Protein AF-0000000084918906 (afdb_homodimer)

Solvent-accessible surface area (backbone atoms only — not comparable to full-atom values): 15905 Å² total; per-residue (Å²): 132,55,73,64,53,45,51,52,51,48,47,26,31,70,38,47,75,62,48,54,58,60,52,10,65,73,72,72,50,53,46,66,66,41,44,51,50,53,52,48,39,45,75,69,46,42,42,71,43,36,23,36,37,62,26,41,64,76,70,52,35,59,38,43,34,40,32,39,29,30,56,66,56,95,42,70,66,43,50,51,52,44,52,59,54,55,68,70,39,70,47,47,35,26,31,32,33,38,74,45,98,33,45,31,43,34,36,33,44,27,60,42,68,67,55,43,52,46,43,43,64,69,51,56,65,65,47,69,51,64,61,44,77,48,74,26,43,56,75,42,78,75,38,78,52,80,57,69,77,119,132,54,73,66,52,44,52,51,50,46,47,27,31,70,38,47,76,62,48,54,57,61,51,10,64,73,72,72,50,53,46,67,65,42,46,53,49,52,51,48,39,44,75,69,45,42,42,71,45,36,23,36,39,62,28,41,66,75,70,49,34,61,40,42,35,40,34,38,29,30,55,66,57,94,44,70,66,42,49,52,51,44,53,59,52,54,67,70,39,69,48,46,33,26,31,32,33,37,75,45,100,33,45,31,42,34,35,33,46,26,60,42,68,67,54,44,52,48,43,44,63,69,50,57,66,64,45,69,52,63,61,44,76,48,72,26,44,55,75,40,79,74,38,79,52,80,57,69,77,121

InterPro domains:
  IPR000485 AsnC-type HTH domain [PR00033] (1-17)
  IPR000485 AsnC-type HTH domain [PR00033] (17-28)
  IPR000485 AsnC-type HTH domain [PR00033] (28-47)
  IPR000485 AsnC-type HTH domain [PS50956] (1-62)
  IPR011008 Dimeric alpha-beta barrel [SSF54909] (65-147)
  IPR019887 Transcription regulator AsnC/Lrp, ligand binding domain [PF01037] (65-147)
  IPR019888 Transcription regulator AsnC-like [SM00344] (1-110)
  IPR036388 Winged helix-like DNA-binding domain superfamily [G3DSA:1.10.10.10] (2-53)
  IPR036390 Winged helix DNA-binding domain superfamily [SSF46785] (1-59)

Radius of gyration: 20.53 Å; Cα contacts (8 Å, |Δi|>4): 547; chains: 2; bounding box: 45×55×46 Å

Nearest PDB structures (foldseek):
  2p6s-assembly1_H  TM=9.736E-01  e=8.379E-17  Neisseria meningitidis MC58
  3i4p-assembly1_A  TM=9.630E-01  e=2.387E-15  Agrobacterium fabrum str. C58
  2gqq-assembly1_A-2  TM=9.516E-01  e=3.229E-14  Escherichia coli
  2cg4-assembly1_A  TM=9.233E-01  e=6.745E-13  Escherichia coli
  4pcq-assembly2_C  TM=7.126E-01  e=1.179E-12  Mycobacterium tuberculosis H37Rv

Secondary structure (DSSP, 8-state):
--HHHHHHHHHHHH-TT--HHHHHHHHT--HHHHHHHHHHHHHTTSEEEEEEEE-TTTTT--EEEEEEEEES---HHHHHHHHHHHTT-TTEEEEEEESSSSSEEEEEEESSHHHHHHHHHHTGGGSTTEEEEEEEEEEEEEEE--PPP-/--HHHHHHHHHHHH-TT--HHHHHHHHT--HHHHHHHHHHHHHTTSEEEEEEEE-TTTTT--EEEEEEEEES---HHHHHHHHHHHHT-TTEEEEEEESSSSSEEEEEEESSHHHHHHHIIIIITTSTTEEEEEEEEEEEEEEE--PPP-

Foldseek 3Di:
DDPLLLQLQQVCQVPVPDALCVSCVVSVHHSVVSVVSVVVCVVVCVDVDDDDDDDCLVVLQPKKKKKFWAFQDPDPVLVVQLVVQLVPDPQWPDWDQDPDPGGIITIGTGNDPVRVVCCCVPRVVPRPGTDDIDMDIDPDDPDDGPDDND/DDPLLLQLQQVCQVPVPDAQCVSCVVSVHHSVVSVVSVVVCVVVCVDVDDDDDDDCLVVLQPKKKKKFWAFQDDDPVLVVQLVVQLVPDPQWPDWDQDPDPGGIITIGTGNDDVRVVCCCVPRVVPRPGTDDIDMDIDPDDPDDGPDDND

Sequence (300 aa):
MDAVDKKILMLLQQNAKQNTKEIADKIGLTVSPTFERIKKLEQQNYIKGYVALLNEEKINKAIKVYCHITLATHSRELIDNFKNNVAHLPEIMSCQHLSGNYDFLLKVAVSDMTQYQQFVLDKLSVIKGISNVQSSFVLEEIKNDTAYVLMDAVDKKILMLLQQNAKQNTKEIADKIGLTVSPTFERIKKLEQQNYIKGYVALLNEEKINKAIKVYCHITLATHSRELIDNFKNNVAHLPEIMSCQHLSGNYDFLLKVAVSDMTQYQQFVLDKLSVIKGISNVQSSFVLEEIKNDTAYVL

Organism: Cellulophaga lytica (strain ATCC 23178 / DSM 7489 / JCM 8516 / NBRC 14961 / NCIMB 1423 / VKM B-1433 / Cy l20) (NCBI:txid867900)

Structure (mmCIF, N/CA/C/O backbone):
data_AF-0000000084918906-model_v1
#
loop_
_entity.id
_entity.type
_entity.pdbx_description
1 polymer 'Transcriptional regulator, AsnC family'
#
loop_
_atom_site.group_PDB
_atom_site.id
_atom_site.type_symbol
_atom_site.label_atom_id
_atom_site.label_alt_id
_atom_site.label_comp_id
_atom_site.label_asym_id
_atom_site.label_entity_id
_atom_site.label_seq_id
_atom_site.pdbx_PDB_ins_code
_atom_site.Cartn_x
_atom_site.Cartn_y
_atom_site.Cartn_z
_atom_site.occupancy
_atom_site.B_iso_or_equiv
_atom_site.auth_seq_id
_atom_site.auth_comp_id
_atom_site.auth_asym_id
_atom_site.auth_atom_id
_atom_site.pdbx_PDB_model_num
ATOM 1 N N . MET A 1 1 ? -17.812 6.559 14.883 1 91.81 1 MET A N 1
ATOM 2 C CA . MET A 1 1 ? -17.438 7.5 13.828 1 91.81 1 MET A CA 1
ATOM 3 C C . MET A 1 1 ? -18.672 7.965 13.055 1 91.81 1 MET A C 1
ATOM 5 O O . MET A 1 1 ? -19.469 7.148 12.602 1 91.81 1 MET A O 1
ATOM 9 N N . ASP A 1 2 ? -18.906 9.164 13.023 1 96.06 2 ASP A N 1
ATOM 10 C CA . ASP A 1 2 ? -20.047 9.68 12.281 1 96.06 2 ASP A CA 1
ATOM 11 C C . ASP A 1 2 ? -19.625 10.188 10.906 1 96.06 2 ASP A C 1
ATOM 13 O O . ASP A 1 2 ? -18.484 9.961 10.477 1 96.06 2 ASP A O 1
ATOM 17 N N . ALA A 1 3 ? -20.531 10.781 10.172 1 97.31 3 ALA A N 1
ATOM 18 C CA . ALA A 1 3 ? -20.312 11.203 8.789 1 97.31 3 ALA A CA 1
ATOM 19 C C . ALA A 1 3 ? -19.188 12.242 8.703 1 97.31 3 ALA A C 1
ATOM 21 O O . ALA A 1 3 ? -18.406 12.25 7.75 1 97.31 3 ALA A O 1
ATOM 22 N N . VAL A 1 4 ? -19.172 13.086 9.695 1 97.88 4 VAL A N 1
ATOM 23 C CA . VAL A 1 4 ? -18.156 14.133 9.711 1 97.88 4 VAL A CA 1
ATOM 24 C C . VAL A 1 4 ? -16.781 13.508 9.883 1 97.88 4 VAL A C 1
ATOM 26 O O . VAL A 1 4 ? -15.828 13.883 9.188 1 97.88 4 VAL A O 1
ATOM 29 N N . ASP A 1 5 ? -16.688 12.57 10.812 1 98.31 5 ASP A N 1
ATOM 30 C CA . ASP A 1 5 ? -15.422 11.852 11.016 1 98.31 5 ASP A CA 1
ATOM 31 C C . ASP A 1 5 ? -14.945 11.211 9.719 1 98.31 5 ASP A C 1
ATOM 33 O O . ASP A 1 5 ? -13.758 11.297 9.375 1 98.31 5 ASP A O 1
ATOM 37 N N . LYS A 1 6 ? -15.859 10.578 9.031 1 98.44 6 LYS A N 1
ATOM 38 C CA . LYS A 1 6 ? -15.523 9.914 7.777 1 98.44 6 LYS A CA 1
ATOM 39 C C . LYS A 1 6 ? -15 10.914 6.75 1 98.44 6 LYS A C 1
ATOM 41 O O . LYS A 1 6 ? -14.031 10.641 6.047 1 98.44 6 LYS A O 1
ATOM 46 N N . LYS A 1 7 ? -15.625 11.992 6.656 1 98.38 7 LYS A N 1
ATOM 47 C CA . LYS A 1 7 ? -15.18 13.031 5.727 1 98.38 7 LYS A CA 1
ATOM 48 C C . LYS A 1 7 ? -13.773 13.508 6.066 1 98.38 7 LYS A C 1
ATOM 50 O O . LYS A 1 7 ? -12.945 13.695 5.172 1 98.38 7 LYS A O 1
ATOM 55 N N . ILE A 1 8 ? -13.562 13.703 7.336 1 98.75 8 ILE A N 1
ATOM 56 C CA . ILE A 1 8 ? -12.25 14.141 7.797 1 98.75 8 ILE A CA 1
ATOM 57 C C . ILE A 1 8 ? -11.195 13.117 7.375 1 98.75 8 ILE A C 1
ATOM 59 O O . ILE A 1 8 ? -10.164 13.484 6.801 1 98.75 8 ILE A O 1
ATOM 63 N N . LEU A 1 9 ? -11.484 11.891 7.629 1 98.81 9 LEU A N 1
ATOM 64 C CA . LEU A 1 9 ? -10.539 10.82 7.309 1 98.81 9 LEU A CA 1
ATOM 65 C C . LEU A 1 9 ? -10.289 10.75 5.809 1 98.81 9 LEU A C 1
ATOM 67 O O . LEU A 1 9 ? -9.156 10.539 5.371 1 98.81 9 LEU A O 1
ATOM 71 N N . MET A 1 10 ? -11.32 10.906 5.027 1 98.62 10 MET A N 1
ATOM 72 C CA . MET A 1 10 ? -11.18 10.883 3.572 1 98.62 10 MET A CA 1
ATOM 73 C C . MET A 1 10 ? -10.281 12.016 3.092 1 98.62 10 MET A C 1
ATOM 75 O O . MET A 1 10 ? -9.43 11.812 2.225 1 98.62 10 MET A O 1
ATOM 79 N N . LEU A 1 11 ? -10.43 13.141 3.643 1 98.75 11 LEU A N 1
ATOM 80 C CA . LEU A 1 11 ? -9.625 14.297 3.273 1 98.75 11 LEU A CA 1
ATOM 81 C C . LEU A 1 11 ? -8.164 14.086 3.668 1 98.75 11 LEU A C 1
ATOM 83 O O . LEU A 1 11 ? -7.258 14.391 2.889 1 98.75 11 LEU A O 1
ATOM 87 N N . LEU A 1 12 ? -7.973 13.531 4.852 1 98.75 12 LEU A N 1
ATOM 88 C CA . LEU A 1 12 ? -6.617 13.305 5.344 1 98.75 12 LEU A CA 1
ATOM 89 C C . LEU A 1 12 ? -5.91 12.234 4.523 1 98.75 12 LEU A C 1
ATOM 91 O O . LEU A 1 12 ? -4.699 12.297 4.316 1 98.75 12 LEU A O 1
ATOM 95 N N . GLN A 1 13 ? -6.652 11.234 4.074 1 98.75 13 GLN A N 1
ATOM 96 C CA . GLN A 1 13 ? -6.074 10.195 3.23 1 98.75 13 GLN A CA 1
ATOM 97 C C . GLN A 1 13 ? -5.594 10.773 1.901 1 98.75 13 GLN A C 1
ATOM 99 O O . GLN A 1 13 ? -4.629 10.281 1.317 1 98.75 13 GLN A O 1
ATOM 104 N N . GLN A 1 14 ? -6.262 11.789 1.485 1 97.88 14 GLN A N 1
ATOM 105 C CA . GLN A 1 14 ? -5.945 12.391 0.195 1 97.88 14 GLN A CA 1
ATOM 106 C C . GLN A 1 14 ? -4.777 13.367 0.315 1 97.88 14 GLN A C 1
ATOM 108 O O . GLN A 1 14 ? -3.926 13.438 -0.572 1 97.88 14 GLN A O 1
ATOM 113 N N . ASN A 1 15 ? -4.848 14.086 1.39 1 98.06 15 ASN A N 1
ATOM 114 C CA . ASN A 1 15 ? -3.816 15.078 1.676 1 98.06 15 ASN A CA 1
ATOM 115 C C . ASN A 1 15 ? -3.668 15.32 3.176 1 98.06 15 ASN A C 1
ATOM 117 O O . ASN A 1 15 ? -4.48 16.016 3.783 1 98.06 15 ASN A O 1
ATOM 121 N N . ALA A 1 16 ? -2.604 14.859 3.635 1 97.69 16 ALA A N 1
ATOM 122 C CA . ALA A 1 16 ? -2.404 14.93 5.082 1 97.69 16 ALA A CA 1
ATOM 123 C C . ALA A 1 16 ? -1.739 16.25 5.477 1 97.69 16 ALA A C 1
ATOM 125 O O . ALA A 1 16 ? -1.598 16.547 6.664 1 97.69 16 ALA A O 1
ATOM 126 N N . LYS A 1 17 ? -1.395 17.047 4.559 1 95.56 17 LYS A N 1
ATOM 127 C CA . LYS A 1 17 ? -0.701 18.297 4.863 1 95.56 17 LYS A CA 1
ATOM 128 C C . LYS A 1 17 ? -1.686 19.453 4.996 1 95.56 17 LYS A C 1
ATOM 130 O O . LYS A 1 17 ? -1.309 20.547 5.418 1 95.56 17 LYS A O 1
ATOM 135 N N . GLN A 1 18 ? -2.891 19.172 4.629 1 95.62 18 GLN A N 1
ATOM 136 C CA . GLN A 1 18 ? -3.867 20.25 4.812 1 95.62 18 GLN A CA 1
ATOM 137 C C . GLN A 1 18 ? -3.973 20.641 6.281 1 95.62 18 GLN A C 1
ATOM 139 O O . GLN A 1 18 ? -3.936 19.797 7.168 1 95.62 18 GLN A O 1
ATOM 144 N N . ASN A 1 19 ? -4.129 21.938 6.461 1 95.19 19 ASN A N 1
ATOM 145 C CA . ASN A 1 19 ? -4.281 22.375 7.848 1 95.19 19 ASN A CA 1
ATOM 146 C C . ASN A 1 19 ? -5.727 22.25 8.32 1 95.19 19 ASN A C 1
ATOM 148 O O . ASN A 1 19 ? -6.621 21.969 7.52 1 95.19 19 ASN A O 1
ATOM 152 N N . THR A 1 20 ? -5.855 22.469 9.578 1 97.56 20 THR A N 1
ATOM 153 C CA . THR A 1 20 ? -7.168 22.266 10.188 1 97.56 20 THR A CA 1
ATOM 154 C C . THR A 1 20 ? -8.188 23.234 9.602 1 97.56 20 THR A C 1
ATOM 156 O O . THR A 1 20 ? -9.359 22.875 9.438 1 97.56 20 THR A O 1
ATOM 159 N N . LYS A 1 21 ? -7.754 24.422 9.281 1 98.06 21 LYS A N 1
ATOM 160 C CA . LYS A 1 21 ? -8.656 25.406 8.711 1 98.06 21 LYS A CA 1
ATOM 161 C C . LYS A 1 21 ? -9.195 24.938 7.355 1 98.06 21 LYS A C 1
ATOM 163 O O . LYS A 1 21 ? -10.398 25.047 7.09 1 98.06 21 LYS A O 1
ATOM 168 N N . GLU A 1 22 ? -8.391 24.469 6.523 1 98.12 22 GLU A N 1
ATOM 169 C CA . GLU A 1 22 ? -8.773 23.969 5.211 1 98.12 22 GLU A CA 1
ATOM 170 C C . GLU A 1 22 ? -9.773 22.812 5.34 1 98.12 22 GLU A C 1
ATOM 172 O O . GLU A 1 22 ? -10.773 22.766 4.613 1 98.12 22 GLU A O 1
ATOM 177 N N . ILE A 1 23 ? -9.531 21.922 6.27 1 98.38 23 ILE A N 1
ATOM 178 C CA . ILE A 1 23 ? -10.414 20.781 6.488 1 98.38 23 ILE A CA 1
ATOM 179 C C . ILE A 1 23 ? -11.766 21.266 7.012 1 98.38 23 ILE A C 1
ATOM 181 O O . ILE A 1 23 ? -12.812 20.828 6.535 1 98.38 23 ILE A O 1
ATOM 185 N N . ALA A 1 24 ? -11.664 22.156 7.938 1 98.44 24 ALA A N 1
ATOM 186 C CA . ALA A 1 24 ? -12.883 22.703 8.531 1 98.44 24 ALA A CA 1
ATOM 187 C C . ALA A 1 24 ? -13.789 23.312 7.461 1 98.44 24 ALA A C 1
ATOM 189 O O . ALA A 1 24 ? -14.992 23.062 7.457 1 98.44 24 ALA A O 1
ATOM 190 N N . ASP A 1 25 ? -13.211 24.047 6.543 1 98.12 25 ASP A N 1
ATOM 191 C CA . ASP A 1 25 ? -13.953 24.688 5.461 1 98.12 25 ASP A CA 1
ATOM 192 C C . ASP A 1 25 ? -14.664 23.656 4.586 1 98.12 25 ASP A C 1
ATOM 194 O O . ASP A 1 25 ? -15.789 23.891 4.145 1 98.12 25 ASP A O 1
ATOM 198 N N . LYS A 1 26 ? -14.055 22.578 4.398 1 97.69 26 LYS A N 1
ATOM 199 C CA . LYS A 1 26 ? -14.578 21.562 3.49 1 97.69 26 LYS A CA 1
ATOM 200 C C . LYS A 1 26 ? -15.68 20.734 4.152 1 97.69 26 LYS A C 1
ATOM 202 O O . LYS A 1 26 ? -16.531 20.188 3.469 1 97.69 26 LYS A O 1
ATOM 207 N N . ILE A 1 27 ? -15.656 20.672 5.445 1 97.56 27 ILE A N 1
ATOM 208 C CA . ILE A 1 27 ? -16.625 19.781 6.094 1 97.56 27 ILE A CA 1
ATOM 209 C C . ILE A 1 27 ? -17.719 20.609 6.758 1 97.56 27 ILE A C 1
ATOM 211 O O . ILE A 1 27 ? -18.656 20.047 7.336 1 97.56 27 ILE A O 1
ATOM 215 N N . GLY A 1 28 ? -17.578 21.891 6.762 1 97 28 GLY A N 1
ATOM 216 C CA . GLY A 1 28 ? -18.625 22.766 7.242 1 97 28 GLY A CA 1
ATOM 217 C C . GLY A 1 28 ? -18.609 22.953 8.75 1 97 28 GLY A C 1
ATOM 218 O O . GLY A 1 28 ? -19.656 23.047 9.383 1 97 28 GLY A O 1
ATOM 219 N N . LEU A 1 29 ? -17.5 22.938 9.328 1 97.38 29 LEU A N 1
ATOM 220 C CA . LEU A 1 29 ? -17.312 23.203 10.75 1 97.38 29 LEU A CA 1
ATOM 221 C C . LEU A 1 29 ? -16.297 24.328 10.953 1 97.38 29 LEU A C 1
ATOM 223 O O . LEU A 1 29 ? -15.734 24.844 9.984 1 97.38 29 LEU A O 1
ATOM 227 N N . THR A 1 30 ? -16.188 24.719 12.234 1 97.5 30 THR A N 1
ATOM 228 C CA . THR A 1 30 ? -15.141 25.672 12.578 1 97.5 30 THR A CA 1
ATOM 229 C C . THR A 1 30 ? -13.852 24.953 12.961 1 97.5 30 THR A C 1
ATOM 231 O O . THR A 1 30 ? -13.836 23.734 13.117 1 97.5 30 THR A O 1
ATOM 234 N N . VAL A 1 31 ? -12.781 25.703 13.086 1 98.19 31 VAL A N 1
ATOM 235 C CA . VAL A 1 31 ? -11.445 25.156 13.266 1 98.19 31 VAL A CA 1
ATOM 236 C C . VAL A 1 31 ? -11.375 24.375 14.57 1 98.19 31 VAL A C 1
ATOM 238 O O . VAL A 1 31 ? -10.875 23.234 14.594 1 98.19 31 VAL A O 1
ATOM 241 N N . SER A 1 32 ? -11.891 24.891 15.664 1 97.94 32 SER A N 1
ATOM 242 C CA . SER A 1 32 ? -11.727 24.266 16.969 1 97.94 32 SER A CA 1
ATOM 243 C C . SER A 1 32 ? -12.406 22.906 17.031 1 97.94 32 SER A C 1
ATOM 245 O O . SER A 1 32 ? -11.766 21.906 17.344 1 97.94 32 SER A O 1
ATOM 247 N N . PRO A 1 33 ? -13.68 22.781 16.672 1 98.19 33 PRO A N 1
ATOM 248 C CA . PRO A 1 33 ? -14.305 21.453 16.641 1 98.19 33 PRO A CA 1
ATOM 249 C C . PRO A 1 33 ? -13.625 20.5 15.68 1 98.19 33 PRO A C 1
ATOM 251 O O . PRO A 1 33 ? -13.555 19.297 15.953 1 98.19 33 PRO A O 1
ATOM 254 N N . THR A 1 34 ? -13.227 20.969 14.539 1 98.56 34 THR A N 1
ATOM 255 C CA . THR A 1 34 ? -12.516 20.125 13.578 1 98.56 34 THR A CA 1
ATOM 256 C C . THR A 1 34 ? -11.227 19.578 14.18 1 98.56 34 THR A C 1
ATOM 258 O O . THR A 1 34 ? -10.938 18.391 14.07 1 98.56 34 THR A O 1
ATOM 261 N N . PHE A 1 35 ? -10.523 20.438 14.836 1 98.25 35 PHE A N 1
ATOM 262 C CA . PHE A 1 35 ? -9.281 20.047 15.492 1 98.25 35 PHE A CA 1
ATOM 263 C C . PHE A 1 35 ? -9.531 18.969 16.531 1 98.25 35 PHE A C 1
ATOM 265 O O . PHE A 1 35 ? -8.82 17.969 16.578 1 98.25 35 PHE A O 1
ATOM 272 N N . GLU A 1 36 ? -10.5 19.125 17.328 1 98.31 36 GLU A N 1
ATOM 273 C CA . GLU A 1 36 ? -10.836 18.172 18.375 1 98.31 36 GLU A CA 1
ATOM 274 C C . GLU A 1 36 ? -11.219 16.812 17.797 1 98.31 36 GLU A C 1
ATOM 276 O O . GLU A 1 36 ? -10.867 15.773 18.344 1 98.31 36 GLU A O 1
ATOM 281 N N . ARG A 1 37 ? -11.93 16.891 16.719 1 98.38 37 ARG A N 1
ATOM 282 C CA . ARG A 1 37 ? -12.328 15.641 16.062 1 98.38 37 ARG A CA 1
ATOM 283 C C . ARG A 1 37 ? -11.125 14.898 15.516 1 98.38 37 ARG A C 1
ATOM 285 O O . ARG A 1 37 ? -11.008 13.68 15.672 1 98.38 37 ARG A O 1
ATOM 292 N N . ILE A 1 38 ? -10.266 15.594 14.852 1 98.5 38 ILE A N 1
ATOM 293 C CA . ILE A 1 38 ? -9.062 14.969 14.312 1 98.5 38 ILE A CA 1
ATOM 294 C C . ILE A 1 38 ? -8.25 14.344 15.453 1 98.5 38 ILE A C 1
ATOM 296 O O . ILE A 1 38 ? -7.824 13.195 15.359 1 98.5 38 ILE A O 1
ATOM 300 N N . LYS A 1 39 ? -8.078 15.102 16.516 1 98.25 39 LYS A N 1
ATOM 301 C CA . LYS A 1 39 ? -7.34 14.617 17.672 1 98.25 39 LYS A CA 1
ATOM 302 C C . LYS A 1 39 ? -7.98 13.352 18.25 1 98.25 39 LYS A C 1
ATOM 304 O O . LYS A 1 39 ? -7.281 12.406 18.609 1 98.25 39 LYS A O 1
ATOM 309 N N . LYS A 1 40 ? -9.219 13.367 18.344 1 98.44 40 LYS A N 1
ATOM 310 C CA . LYS A 1 40 ? -9.953 12.211 18.859 1 98.44 40 LYS A CA 1
ATOM 311 C C . LYS A 1 40 ? -9.734 10.992 17.953 1 98.44 40 LYS A C 1
ATOM 313 O O . LYS A 1 40 ? -9.516 9.883 18.453 1 98.44 40 LYS A O 1
ATOM 318 N N . LEU A 1 41 ? -9.82 11.188 16.672 1 98.69 41 LEU A N 1
ATOM 319 C CA . LEU A 1 41 ? -9.602 10.109 15.711 1 98.69 41 LEU A CA 1
ATOM 320 C C . LEU A 1 41 ? -8.195 9.531 15.844 1 98.69 41 LEU A C 1
ATOM 322 O O . LEU A 1 41 ? -8 8.32 15.734 1 98.69 41 LEU A O 1
ATOM 326 N N . GLU A 1 42 ? -7.23 10.383 16.047 1 98.5 42 GLU A N 1
ATOM 327 C CA . GLU A 1 42 ? -5.859 9.945 16.281 1 98.5 42 GLU A CA 1
ATOM 328 C C . GLU A 1 42 ? -5.734 9.172 17.594 1 98.5 42 GLU A C 1
ATOM 330 O O . GLU A 1 42 ? -5.145 8.094 17.625 1 98.5 42 GLU A O 1
ATOM 335 N N . GLN A 1 43 ? -6.324 9.695 18.641 1 98.44 43 GLN A N 1
ATOM 336 C CA . GLN A 1 43 ? -6.246 9.078 19.953 1 98.44 43 GLN A CA 1
ATOM 337 C C . GLN A 1 43 ? -6.926 7.715 19.969 1 98.44 43 GLN A C 1
ATOM 339 O O . GLN A 1 43 ? -6.484 6.801 20.672 1 98.44 43 GLN A O 1
ATOM 344 N N . GLN A 1 44 ? -7.941 7.637 19.172 1 98.44 44 GLN A N 1
ATOM 345 C CA . GLN A 1 44 ? -8.695 6.387 19.125 1 98.44 44 GLN A CA 1
ATOM 346 C C . GLN A 1 44 ? -8.094 5.422 18.109 1 98.44 44 GLN A C 1
ATOM 348 O O . GLN A 1 44 ? -8.68 4.375 17.812 1 98.44 44 GLN A O 1
ATOM 353 N N . ASN A 1 45 ? -7.031 5.754 17.453 1 98.5 45 ASN A N 1
ATOM 354 C CA . ASN A 1 45 ? -6.234 4.898 16.578 1 98.5 45 ASN A CA 1
ATOM 355 C C . ASN A 1 45 ? -6.953 4.617 15.266 1 98.5 45 ASN A C 1
ATOM 357 O O . ASN A 1 45 ? -6.793 3.543 14.68 1 98.5 45 ASN A O 1
ATOM 361 N N . TYR A 1 46 ? -7.852 5.527 14.844 1 98.81 46 TYR A N 1
ATOM 362 C CA . TYR A 1 46 ? -8.383 5.449 13.484 1 98.81 46 TYR A CA 1
ATOM 363 C C . TYR A 1 46 ? -7.305 5.766 12.461 1 98.81 46 TYR A C 1
ATOM 365 O O . TYR A 1 46 ? -7.363 5.293 11.32 1 98.81 46 TYR A O 1
ATOM 373 N N . ILE A 1 47 ? -6.418 6.602 12.883 1 98.69 47 ILE A N 1
ATOM 374 C CA . ILE A 1 47 ? -5.27 6.98 12.07 1 98.69 47 ILE A CA 1
ATOM 375 C C . ILE A 1 47 ? -4.004 6.32 12.617 1 98.69 47 ILE A C 1
ATOM 377 O O . ILE A 1 47 ? -3.6 6.59 13.75 1 98.69 47 ILE A O 1
ATOM 381 N N . LYS A 1 48 ? -3.379 5.535 11.805 1 98 48 LYS A N 1
ATOM 382 C CA . LYS A 1 48 ? -2.168 4.832 12.211 1 98 48 LYS A CA 1
ATOM 383 C C . LYS A 1 48 ? -0.945 5.738 12.117 1 98 48 LYS A C 1
ATOM 385 O O . LYS A 1 48 ? 0.023 5.562 12.867 1 98 48 LYS A O 1
ATOM 390 N N . GLY A 1 49 ? -1.015 6.672 11.109 1 98.12 49 GLY A N 1
ATOM 391 C CA . GLY A 1 49 ? 0.088 7.598 10.914 1 98.12 49 GLY A CA 1
ATOM 392 C C . GLY A 1 49 ? -0.046 8.422 9.641 1 98.12 49 GLY A C 1
ATOM 393 O O . GLY A 1 49 ? -0.949 8.188 8.836 1 98.12 49 GLY A O 1
ATOM 394 N N . TYR A 1 50 ? 0.825 9.367 9.547 1 98.69 50 TYR A N 1
ATOM 395 C CA . TYR A 1 50 ? 0.939 10.234 8.375 1 98.69 50 TYR A CA 1
ATOM 396 C C . TYR A 1 50 ? 2.273 10.023 7.668 1 98.69 50 TYR A C 1
ATOM 398 O O . TYR A 1 50 ? 3.334 10.117 8.289 1 98.69 50 TYR A O 1
ATOM 406 N N . VAL A 1 51 ? 2.18 9.773 6.359 1 98.88 51 VAL A N 1
ATOM 407 C CA . VAL A 1 51 ? 3.422 9.391 5.695 1 98.88 51 VAL A CA 1
ATOM 408 C C . VAL A 1 51 ? 3.533 10.109 4.355 1 98.88 51 VAL A C 1
ATOM 410 O O . VAL A 1 51 ? 2.527 10.539 3.789 1 98.88 51 VAL A O 1
ATOM 413 N N . ALA A 1 52 ? 4.766 10.219 3.9 1 98.81 52 ALA A N 1
ATOM 414 C CA . ALA A 1 52 ? 5.016 10.594 2.514 1 98.81 52 ALA A CA 1
ATOM 415 C C . ALA A 1 52 ? 5.062 9.367 1.609 1 98.81 52 ALA A C 1
ATOM 417 O O . ALA A 1 52 ? 5.688 8.359 1.952 1 98.81 52 ALA A O 1
ATOM 418 N N . LEU A 1 53 ? 4.348 9.398 0.589 1 98.75 53 LEU A N 1
ATOM 419 C CA . LEU A 1 53 ? 4.477 8.414 -0.478 1 98.75 53 LEU A CA 1
ATOM 420 C C . LEU A 1 53 ? 5.488 8.875 -1.522 1 98.75 53 LEU A C 1
ATOM 422 O O . LEU A 1 53 ? 5.414 10.008 -2.01 1 98.75 53 LEU A O 1
ATOM 426 N N . LEU A 1 54 ? 6.391 8 -1.826 1 98.75 54 LEU A N 1
ATOM 427 C CA . LEU A 1 54 ? 7.469 8.406 -2.725 1 98.75 54 LEU A CA 1
ATOM 428 C C . LEU A 1 54 ? 7.211 7.906 -4.141 1 98.75 54 LEU A C 1
ATOM 430 O O . LEU A 1 54 ? 6.41 6.988 -4.348 1 98.75 54 LEU A O 1
ATOM 434 N N . ASN A 1 55 ? 7.836 8.586 -5.059 1 98.5 55 ASN A N 1
ATOM 435 C CA . ASN A 1 55 ? 7.844 8.18 -6.457 1 98.5 55 ASN A CA 1
ATOM 436 C C . ASN A 1 55 ? 8.836 7.039 -6.699 1 98.5 55 ASN A C 1
ATOM 438 O O . ASN A 1 55 ? 10.047 7.254 -6.711 1 98.5 55 ASN A O 1
ATOM 442 N N . GLU A 1 56 ? 8.328 5.898 -6.934 1 97.62 56 GLU A N 1
ATOM 443 C CA . GLU A 1 56 ? 9.148 4.691 -7 1 97.62 56 GLU A CA 1
ATOM 444 C C . GLU A 1 56 ? 10.156 4.777 -8.141 1 97.62 56 GLU A C 1
ATOM 446 O O . GLU A 1 56 ? 11.258 4.238 -8.039 1 97.62 56 GLU A O 1
ATOM 451 N N . GLU A 1 57 ? 9.812 5.387 -9.25 1 97.12 57 GLU A N 1
ATOM 452 C CA . GLU A 1 57 ? 10.734 5.539 -10.383 1 97.12 57 GLU A CA 1
ATOM 453 C C . GLU A 1 57 ? 11.898 6.453 -10.023 1 97.12 57 GLU A C 1
ATOM 455 O O . GLU A 1 57 ? 13.055 6.137 -10.305 1 97.12 57 GLU A O 1
ATOM 460 N N . LYS A 1 58 ? 11.602 7.48 -9.352 1 97.88 58 LYS A N 1
ATOM 461 C CA . LYS A 1 58 ? 12.609 8.484 -9.031 1 97.88 58 LYS A CA 1
ATOM 462 C C . LYS A 1 58 ? 13.578 7.977 -7.965 1 97.88 58 LYS A C 1
ATOM 464 O O . LYS A 1 58 ? 14.742 8.383 -7.934 1 97.88 58 LYS A O 1
ATOM 469 N N . ILE A 1 59 ? 13.109 7.094 -7.16 1 97.88 59 ILE A N 1
ATOM 470 C CA . ILE A 1 59 ? 13.984 6.625 -6.094 1 97.88 59 ILE A CA 1
ATOM 471 C C . ILE A 1 59 ? 14.609 5.289 -6.488 1 97.88 59 ILE A C 1
ATOM 473 O O . ILE A 1 59 ? 15.141 4.57 -5.641 1 97.88 59 ILE A O 1
ATOM 477 N N . ASN A 1 60 ? 14.453 4.879 -7.629 1 96.94 60 ASN A N 1
ATOM 478 C CA . ASN A 1 60 ? 15.07 3.688 -8.203 1 96.94 60 ASN A CA 1
ATOM 479 C C . ASN A 1 60 ? 14.516 2.41 -7.578 1 96.94 60 ASN A C 1
ATOM 481 O O . ASN A 1 60 ? 15.273 1.536 -7.156 1 96.94 60 ASN A O 1
ATOM 485 N N . LYS A 1 61 ? 13.219 2.361 -7.465 1 97.69 61 LYS A N 1
ATOM 486 C CA . LYS A 1 61 ? 12.453 1.188 -7.051 1 97.69 61 LYS A CA 1
ATOM 487 C C . LYS A 1 61 ? 11.289 0.926 -8.008 1 97.69 61 LYS A C 1
ATOM 489 O O . LYS A 1 61 ? 10.164 0.682 -7.57 1 97.69 61 LYS A O 1
ATOM 494 N N . ALA A 1 62 ? 11.586 0.978 -9.258 1 96.06 62 ALA A N 1
ATOM 495 C CA . ALA A 1 62 ? 10.547 1.021 -10.281 1 96.06 62 ALA A CA 1
ATOM 496 C C . ALA A 1 62 ? 10 -0.374 -10.562 1 96.06 62 ALA A C 1
ATOM 498 O O . ALA A 1 62 ? 8.883 -0.517 -11.07 1 96.06 62 ALA A O 1
ATOM 499 N N . ILE A 1 63 ? 10.812 -1.392 -10.266 1 98.06 63 ILE A N 1
ATOM 500 C CA . ILE A 1 63 ? 10.398 -2.752 -10.586 1 98.06 63 ILE A CA 1
ATOM 501 C C . ILE A 1 63 ? 9.711 -3.381 -9.375 1 98.06 63 ILE A C 1
ATOM 503 O O . ILE A 1 63 ? 10.297 -3.447 -8.289 1 98.06 63 ILE A O 1
ATOM 507 N N . LYS A 1 64 ? 8.508 -3.762 -9.609 1 98.5 64 LYS A N 1
ATOM 508 C CA . LYS A 1 64 ? 7.742 -4.473 -8.586 1 98.5 64 LYS A CA 1
ATOM 509 C C . LYS A 1 64 ? 7.516 -5.926 -8.977 1 98.5 64 LYS A C 1
ATOM 511 O O . LYS A 1 64 ? 7.215 -6.223 -10.141 1 98.5 64 LYS A O 1
ATOM 516 N N . VAL A 1 65 ? 7.691 -6.773 -8 1 98.69 65 VAL A N 1
ATOM 517 C CA . VAL A 1 65 ? 7.527 -8.203 -8.219 1 98.69 65 VAL A CA 1
ATOM 518 C C . VAL A 1 65 ? 6.672 -8.805 -7.102 1 98.69 65 VAL A C 1
ATOM 520 O O . VAL A 1 65 ? 6.898 -8.523 -5.922 1 98.69 65 VAL A O 1
ATOM 523 N N . TYR A 1 66 ? 5.707 -9.578 -7.512 1 98.62 66 TYR A N 1
ATOM 524 C CA . TYR A 1 66 ? 4.969 -10.383 -6.547 1 98.62 66 TYR A CA 1
ATOM 525 C C . TYR A 1 66 ? 5.48 -11.82 -6.527 1 98.62 66 TYR A C 1
ATOM 527 O O . TYR A 1 66 ? 5.578 -12.469 -7.574 1 98.62 66 TYR A O 1
ATOM 535 N N . CYS A 1 67 ? 5.816 -12.289 -5.344 1 98.31 67 CYS A N 1
ATOM 536 C CA . CYS A 1 67 ? 6.352 -13.633 -5.176 1 98.31 67 CYS A CA 1
ATOM 537 C C . CYS A 1 67 ? 5.402 -14.5 -4.352 1 98.31 67 CYS A C 1
ATOM 539 O O . CYS A 1 67 ? 5.152 -14.211 -3.18 1 98.31 67 CYS A O 1
ATOM 541 N N . HIS A 1 68 ? 4.871 -15.516 -5.016 1 98 68 HIS A N 1
ATOM 542 C CA . HIS A 1 68 ? 4.133 -16.547 -4.297 1 98 68 HIS A CA 1
ATOM 543 C C . HIS A 1 68 ? 5.082 -17.562 -3.674 1 98 68 HIS A C 1
ATOM 545 O O . HIS A 1 68 ? 5.859 -18.219 -4.383 1 98 68 HIS A O 1
ATOM 551 N N . ILE A 1 69 ? 4.953 -17.75 -2.367 1 97.88 69 ILE A N 1
ATOM 552 C CA . ILE A 1 69 ? 5.867 -18.609 -1.626 1 97.88 69 ILE A CA 1
ATOM 553 C C . ILE A 1 69 ? 5.121 -19.859 -1.143 1 97.88 69 ILE A C 1
ATOM 555 O O . ILE A 1 69 ? 4.023 -19.766 -0.593 1 97.88 69 ILE A O 1
ATOM 559 N N . THR A 1 70 ? 5.688 -20.953 -1.403 1 97.12 70 THR A N 1
ATOM 560 C CA . THR A 1 70 ? 5.246 -22.203 -0.81 1 97.12 70 THR A CA 1
ATOM 561 C C . THR A 1 70 ? 6.32 -22.781 0.109 1 97.12 70 THR A C 1
ATOM 563 O O . THR A 1 70 ? 7.492 -22.859 -0.267 1 97.12 70 THR A O 1
ATOM 566 N N . LEU A 1 71 ? 5.961 -23.141 1.307 1 96.19 71 LEU A N 1
ATOM 567 C CA . LEU A 1 71 ? 6.891 -23.734 2.252 1 96.19 71 LEU A CA 1
ATOM 568 C C . LEU A 1 71 ? 6.902 -25.25 2.111 1 96.19 71 LEU A C 1
ATOM 570 O O . LEU A 1 71 ? 5.895 -25.859 1.719 1 96.19 71 LEU A O 1
ATOM 574 N N . ALA A 1 72 ? 7.996 -25.844 2.455 1 94.31 72 ALA A N 1
ATOM 575 C CA . ALA A 1 72 ? 8.164 -27.297 2.346 1 94.31 72 ALA A CA 1
ATOM 576 C C . ALA A 1 72 ? 7.25 -28.031 3.322 1 94.31 72 ALA A C 1
ATOM 578 O O . ALA A 1 72 ? 6.68 -29.062 2.988 1 94.31 72 ALA A O 1
ATOM 579 N N . THR A 1 73 ? 7.199 -27.5 4.492 1 90.75 73 THR A N 1
ATOM 580 C CA . THR A 1 73 ? 6.289 -28.016 5.508 1 90.75 73 THR A CA 1
ATOM 581 C C . THR A 1 73 ? 5.598 -26.875 6.246 1 90.75 73 THR A C 1
ATOM 583 O O . THR A 1 73 ? 6.133 -25.766 6.324 1 90.75 73 THR A O 1
ATOM 586 N N . HIS A 1 74 ? 4.43 -27.172 6.66 1 86.69 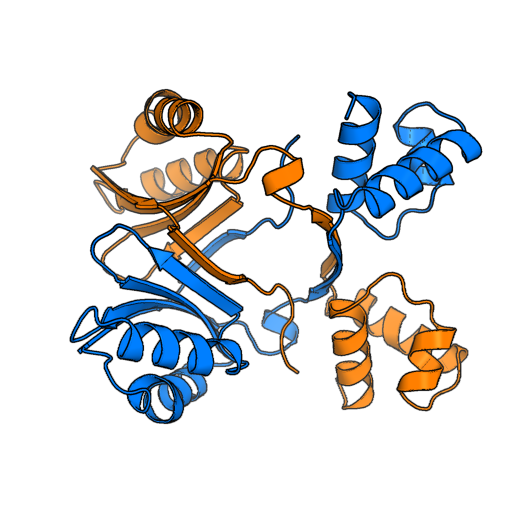74 HIS A N 1
ATOM 587 C CA . HIS A 1 74 ? 3.67 -26.156 7.391 1 86.69 74 HIS A CA 1
ATOM 588 C C . HIS A 1 74 ? 3.861 -26.312 8.898 1 86.69 74 HIS A C 1
ATOM 590 O O . HIS A 1 74 ? 2.885 -26.438 9.641 1 86.69 74 HIS A O 1
ATOM 596 N N . SER A 1 75 ? 5.145 -26.312 9.297 1 90.81 75 SER A N 1
ATOM 597 C CA . SER A 1 75 ? 5.43 -26.344 10.727 1 90.81 75 SER A CA 1
ATOM 598 C C . SER A 1 75 ? 5.52 -24.938 11.305 1 90.81 75 SER A C 1
ATOM 600 O O . SER A 1 75 ? 5.945 -24 10.617 1 90.81 75 SER A O 1
ATOM 602 N N . ARG A 1 76 ? 5.137 -24.844 12.531 1 91.62 76 ARG A N 1
ATOM 603 C CA . ARG A 1 76 ? 5.176 -23.547 13.203 1 91.62 76 ARG A CA 1
ATOM 604 C C . ARG A 1 76 ? 6.586 -22.969 13.188 1 91.62 76 ARG A C 1
ATOM 606 O O . ARG A 1 76 ? 6.758 -21.766 13.008 1 91.62 76 ARG A O 1
ATOM 613 N N . GLU A 1 77 ? 7.492 -23.797 13.352 1 92.12 77 GLU A N 1
ATOM 614 C CA . GLU A 1 77 ? 8.891 -23.359 13.383 1 92.12 77 GLU A CA 1
ATOM 615 C C . GLU A 1 77 ? 9.305 -22.734 12.055 1 92.12 77 GLU A C 1
ATOM 617 O O . GLU A 1 77 ? 9.891 -21.656 12.023 1 92.12 77 GLU A O 1
ATOM 622 N N . LEU A 1 78 ? 9.008 -23.375 10.969 1 91.06 78 LEU A N 1
ATOM 623 C CA . LEU A 1 78 ? 9.383 -22.891 9.648 1 91.06 78 LEU A CA 1
ATOM 624 C C . LEU A 1 78 ? 8.625 -21.609 9.312 1 91.06 78 LEU A C 1
ATOM 626 O O . LEU A 1 78 ? 9.195 -20.672 8.734 1 91.06 78 LEU A O 1
ATOM 630 N N . ILE A 1 79 ? 7.422 -21.578 9.68 1 93.81 79 ILE A N 1
ATOM 631 C CA . ILE A 1 79 ? 6.59 -20.406 9.438 1 93.81 79 ILE A CA 1
ATOM 632 C C . ILE A 1 79 ? 7.148 -19.203 10.195 1 93.81 79 ILE A C 1
ATOM 634 O O . ILE A 1 79 ? 7.336 -18.125 9.625 1 93.81 79 ILE A O 1
ATOM 638 N N . ASP A 1 80 ? 7.469 -19.406 11.477 1 95.19 80 ASP A N 1
ATOM 639 C CA . ASP A 1 80 ? 8 -18.312 12.297 1 95.19 80 ASP A CA 1
ATOM 640 C C . ASP A 1 80 ? 9.359 -17.859 11.789 1 95.19 80 ASP A C 1
ATOM 642 O O . ASP A 1 80 ? 9.648 -16.656 11.758 1 95.19 80 ASP A O 1
ATOM 646 N N . ASN A 1 81 ? 10.141 -18.781 11.422 1 94.31 81 ASN A N 1
ATOM 647 C CA . ASN A 1 81 ? 11.445 -18.453 10.852 1 94.31 81 ASN A CA 1
ATOM 648 C C . ASN A 1 81 ? 11.297 -17.625 9.578 1 94.31 81 ASN A C 1
ATOM 650 O O . ASN A 1 81 ? 12 -16.625 9.398 1 94.31 81 ASN A O 1
ATOM 654 N N . PHE A 1 82 ? 10.414 -18.047 8.719 1 96.06 82 PHE A N 1
ATOM 655 C CA . PHE A 1 82 ? 10.164 -17.328 7.477 1 96.06 82 PHE A CA 1
ATOM 656 C C . PHE A 1 82 ? 9.711 -15.898 7.766 1 96.06 82 PHE A C 1
ATOM 658 O O . PHE A 1 82 ? 10.289 -14.938 7.242 1 96.06 82 PHE A O 1
ATOM 665 N N . LYS A 1 83 ? 8.727 -15.789 8.648 1 96.25 83 LYS A N 1
ATOM 666 C CA . LYS A 1 83 ? 8.172 -14.484 9.016 1 96.25 83 LYS A CA 1
ATOM 667 C C . LYS A 1 83 ? 9.258 -13.562 9.555 1 96.25 83 LYS A C 1
ATOM 669 O O . LYS A 1 83 ? 9.328 -12.391 9.18 1 96.25 83 LYS A O 1
ATOM 674 N N . ASN A 1 84 ? 10.109 -14.039 10.375 1 95.75 84 ASN A N 1
ATOM 675 C CA . ASN A 1 84 ? 11.164 -13.25 11 1 95.75 84 ASN A CA 1
ATOM 676 C C . ASN A 1 84 ? 12.164 -12.734 9.969 1 95.75 84 ASN A C 1
ATOM 678 O O . ASN A 1 84 ? 12.609 -11.594 10.047 1 95.75 84 ASN A O 1
ATOM 682 N N . ASN A 1 85 ? 12.484 -13.547 9.031 1 95.38 85 ASN A N 1
ATOM 683 C CA . ASN A 1 85 ? 13.453 -13.156 8.016 1 95.38 85 ASN A CA 1
ATOM 684 C C . ASN A 1 85 ? 12.883 -12.102 7.074 1 95.38 85 ASN A C 1
ATOM 686 O O . ASN A 1 85 ? 13.523 -11.078 6.816 1 95.38 85 ASN A O 1
ATOM 690 N N . VAL A 1 86 ? 11.672 -12.344 6.625 1 96.44 86 VAL A N 1
ATOM 691 C CA . VAL A 1 86 ? 11.094 -11.461 5.613 1 96.44 86 VAL A CA 1
ATOM 692 C C . VAL A 1 86 ? 10.812 -10.094 6.219 1 96.44 86 VAL A C 1
ATOM 694 O O . VAL A 1 86 ? 10.867 -9.07 5.523 1 96.44 86 VAL A O 1
ATOM 697 N N . ALA A 1 87 ? 10.547 -10.062 7.535 1 94.44 87 ALA A N 1
ATOM 698 C CA . ALA A 1 87 ? 10.211 -8.812 8.219 1 94.44 87 ALA A CA 1
ATOM 699 C C . ALA A 1 87 ? 11.375 -7.828 8.172 1 94.44 87 ALA A C 1
ATOM 701 O O . ALA A 1 87 ? 11.164 -6.613 8.242 1 94.44 87 ALA A O 1
ATOM 702 N N . HIS A 1 88 ? 12.602 -8.273 7.891 1 93 88 HIS A N 1
ATOM 703 C CA . HIS A 1 88 ? 13.781 -7.426 8.031 1 93 88 HIS A CA 1
ATOM 704 C C . HIS A 1 88 ? 14.438 -7.156 6.684 1 93 88 HIS A C 1
ATOM 706 O O . HIS A 1 88 ? 15.414 -6.414 6.598 1 93 88 HIS A O 1
ATOM 712 N N . LEU A 1 89 ? 13.922 -7.734 5.668 1 96.25 89 LEU A N 1
ATOM 713 C CA . LEU A 1 89 ? 14.484 -7.508 4.34 1 96.25 89 LEU A CA 1
ATOM 714 C C . LEU A 1 89 ? 13.898 -6.246 3.713 1 96.25 89 LEU A C 1
ATOM 716 O O . LEU A 1 89 ? 12.695 -6.164 3.479 1 96.25 89 LEU A O 1
ATOM 720 N N . PRO A 1 90 ? 14.703 -5.305 3.342 1 95.31 90 PRO A N 1
ATOM 721 C CA . PRO A 1 90 ? 14.211 -3.994 2.904 1 95.31 90 PRO A CA 1
ATOM 722 C C . PRO A 1 90 ? 13.562 -4.039 1.521 1 95.31 90 PRO A C 1
ATOM 724 O O . PRO A 1 90 ? 12.727 -3.193 1.199 1 95.31 90 PRO A O 1
ATOM 727 N N . GLU A 1 91 ? 13.938 -5.035 0.751 1 97.56 91 GLU A N 1
ATOM 728 C CA . GLU A 1 91 ? 13.367 -5.152 -0.587 1 97.56 91 GLU A CA 1
ATOM 729 C C . GLU A 1 91 ? 11.891 -5.543 -0.525 1 97.56 91 GLU A C 1
ATOM 731 O O . GLU A 1 91 ? 11.148 -5.32 -1.481 1 97.56 91 GLU A O 1
ATOM 736 N N . ILE A 1 92 ? 11.523 -6.188 0.59 1 98.44 92 ILE A N 1
ATOM 737 C CA . ILE A 1 92 ? 10.148 -6.652 0.741 1 98.44 92 ILE A CA 1
ATOM 738 C C . ILE A 1 92 ? 9.281 -5.531 1.301 1 98.44 92 ILE A C 1
ATOM 740 O O . ILE A 1 92 ? 9.516 -5.051 2.414 1 98.44 92 ILE A O 1
ATOM 744 N N . MET A 1 93 ? 8.289 -5.176 0.507 1 98.25 93 MET A N 1
ATOM 745 C CA . MET A 1 93 ? 7.367 -4.113 0.909 1 98.25 93 MET A CA 1
ATOM 746 C C . MET A 1 93 ? 6.199 -4.684 1.709 1 98.25 93 MET A C 1
ATOM 748 O O . MET A 1 93 ? 5.652 -4.008 2.582 1 98.25 93 MET A O 1
ATOM 752 N N . SER A 1 94 ? 5.836 -5.879 1.338 1 98.44 94 SER A N 1
ATOM 753 C CA . SER A 1 94 ? 4.734 -6.527 2.041 1 98.44 94 SER A CA 1
ATOM 754 C C . SER A 1 94 ? 4.883 -8.047 2.027 1 98.44 94 SER A C 1
ATOM 756 O O . SER A 1 94 ? 5.535 -8.602 1.142 1 98.44 94 SER A O 1
ATOM 758 N N . CYS A 1 95 ? 4.316 -8.656 3.021 1 98.62 95 CYS A N 1
ATOM 759 C CA . CYS A 1 95 ? 4.207 -10.102 3.158 1 98.62 95 CYS A CA 1
ATOM 760 C C . CYS A 1 95 ? 2.881 -10.492 3.803 1 98.62 95 CYS A C 1
ATOM 762 O O . CYS A 1 95 ? 2.605 -10.117 4.945 1 98.62 95 CYS A O 1
ATOM 764 N N . GLN A 1 96 ? 2.148 -11.234 3.023 1 98.38 96 GLN A N 1
ATOM 765 C CA . GLN A 1 96 ? 0.843 -11.688 3.488 1 98.38 96 GLN A CA 1
ATOM 766 C C . GLN A 1 96 ? 0.795 -13.211 3.594 1 98.38 96 GLN A C 1
ATOM 768 O O . GLN A 1 96 ? 1.209 -13.914 2.67 1 98.38 96 GLN A O 1
ATOM 773 N N . HIS A 1 97 ? 0.343 -13.734 4.75 1 97.69 97 HIS A N 1
ATOM 774 C CA . HIS A 1 97 ? 0.008 -15.148 4.887 1 97.69 97 HIS A CA 1
ATOM 775 C C . HIS A 1 97 ? -1.375 -15.438 4.316 1 97.69 97 HIS A C 1
ATOM 777 O O . HIS A 1 97 ? -2.369 -14.852 4.75 1 97.69 97 HIS A O 1
ATOM 783 N N . LEU A 1 98 ? -1.43 -16.422 3.406 1 97.75 98 LEU A N 1
ATOM 784 C CA . LEU A 1 98 ? -2.654 -16.562 2.625 1 97.75 98 LEU A CA 1
ATOM 785 C C . LEU A 1 98 ? -3.328 -17.906 2.912 1 97.75 98 LEU A C 1
ATOM 787 O O . LEU A 1 98 ? -2.668 -18.859 3.326 1 97.75 98 LEU A O 1
ATOM 791 N N . SER A 1 99 ? -4.715 -18.188 2.725 1 95 99 SER A N 1
ATOM 792 C CA . SER A 1 99 ? -5.496 -19.406 2.805 1 95 99 SER A CA 1
ATOM 793 C C . SER A 1 99 ? -5.469 -20.172 1.479 1 95 99 SER A C 1
ATOM 795 O O . SER A 1 99 ? -5.957 -21.297 1.395 1 95 99 SER A O 1
ATOM 797 N N . GLY A 1 100 ? -4.805 -19.812 0.499 1 88.94 100 GLY A N 1
ATOM 798 C CA . GLY A 1 100 ? -4.902 -20.344 -0.852 1 88.94 100 GLY A CA 1
ATOM 799 C C . GLY A 1 100 ? -3.775 -21.297 -1.201 1 88.94 100 GLY A C 1
ATOM 800 O O . GLY A 1 100 ? -3.264 -22 -0.333 1 88.94 100 GLY A O 1
ATOM 801 N N . ASN A 1 101 ? -3.49 -21.359 -2.486 1 90.81 101 ASN A N 1
ATOM 802 C CA . ASN A 1 101 ? -2.559 -22.344 -3.039 1 90.81 101 ASN A CA 1
ATOM 803 C C . ASN A 1 101 ? -1.12 -22.031 -2.625 1 90.81 101 ASN A C 1
ATOM 805 O O . ASN A 1 101 ? -0.246 -22.906 -2.727 1 90.81 101 ASN A O 1
ATOM 809 N N . TYR A 1 102 ? -0.92 -20.891 -2.209 1 95.44 102 TYR A N 1
ATOM 810 C CA . TYR A 1 102 ? 0.392 -20.484 -1.717 1 95.44 102 TYR A CA 1
ATOM 811 C C . TYR A 1 102 ? 0.328 -20.094 -0.244 1 95.44 102 TYR A C 1
ATOM 813 O O . TYR A 1 102 ? -0.727 -19.688 0.254 1 95.44 102 TYR A O 1
ATOM 821 N N . ASP A 1 103 ? 1.454 -20.203 0.408 1 96.88 103 ASP A N 1
ATOM 822 C CA . ASP A 1 103 ? 1.498 -19.875 1.831 1 96.88 103 ASP A CA 1
ATOM 823 C C . ASP A 1 103 ? 1.619 -18.375 2.045 1 96.88 103 ASP A C 1
ATOM 825 O O . ASP A 1 103 ? 0.912 -17.797 2.877 1 96.88 103 ASP A O 1
ATOM 829 N N . PHE A 1 104 ? 2.531 -17.781 1.212 1 98 104 PHE A N 1
ATOM 830 C CA . PHE A 1 104 ? 2.77 -16.359 1.404 1 98 104 PHE A CA 1
ATOM 831 C C . PHE A 1 104 ? 2.801 -15.625 0.065 1 98 104 PHE A C 1
ATOM 833 O O . PHE A 1 104 ? 3.146 -16.219 -0.96 1 98 104 PHE A O 1
ATOM 840 N N . LEU A 1 105 ? 2.441 -14.367 0.115 1 98.5 105 LEU A N 1
ATOM 841 C CA . LEU A 1 105 ? 2.605 -13.438 -1 1 98.5 105 LEU A CA 1
ATOM 842 C C . LEU A 1 105 ? 3.494 -12.266 -0.605 1 98.5 105 LEU A C 1
ATOM 844 O O . LEU A 1 105 ? 3.191 -11.539 0.347 1 98.5 105 LEU A O 1
ATOM 848 N N . LEU A 1 106 ? 4.59 -12.133 -1.318 1 98.75 106 LEU A N 1
ATOM 849 C CA . LEU A 1 106 ? 5.496 -11.008 -1.116 1 98.75 106 LEU A CA 1
ATOM 850 C C . LEU A 1 106 ? 5.301 -9.945 -2.197 1 98.75 106 LEU A C 1
ATOM 852 O O . LEU A 1 106 ? 5.074 -10.281 -3.363 1 98.75 106 LEU A O 1
ATOM 856 N N . LYS A 1 107 ? 5.383 -8.734 -1.829 1 98.81 107 LYS A N 1
ATOM 857 C CA . LYS A 1 107 ? 5.648 -7.648 -2.764 1 98.81 107 LYS A CA 1
ATOM 858 C C . LYS A 1 107 ? 7.078 -7.141 -2.625 1 98.81 107 LYS A C 1
ATOM 860 O O . LYS A 1 107 ? 7.496 -6.727 -1.54 1 98.81 107 LYS A O 1
ATOM 865 N N . VAL A 1 108 ? 7.781 -7.172 -3.695 1 98.75 108 VAL A N 1
ATOM 866 C CA . VAL A 1 108 ? 9.195 -6.805 -3.703 1 98.75 108 VAL A CA 1
ATOM 867 C C . VAL A 1 108 ? 9.414 -5.609 -4.629 1 98.75 108 VAL A C 1
ATOM 869 O O . VAL A 1 108 ? 8.852 -5.555 -5.727 1 98.75 108 VAL A O 1
ATOM 872 N N . ALA A 1 109 ? 10.188 -4.668 -4.215 1 98.62 109 ALA A N 1
ATOM 873 C CA . ALA A 1 109 ? 10.562 -3.516 -5.031 1 98.62 109 ALA A CA 1
ATOM 874 C C . ALA A 1 109 ? 12.07 -3.43 -5.199 1 98.62 109 ALA A C 1
ATOM 876 O O . ALA A 1 109 ? 12.82 -3.447 -4.215 1 98.62 109 ALA A O 1
ATOM 877 N N . VAL A 1 110 ? 12.492 -3.367 -6.438 1 98.44 110 VAL A N 1
ATOM 878 C CA . VAL A 1 110 ? 13.914 -3.344 -6.75 1 98.44 110 VAL A CA 1
ATOM 879 C C . VAL A 1 110 ? 14.18 -2.34 -7.871 1 98.44 110 VAL A C 1
ATOM 881 O O . VAL A 1 110 ? 13.242 -1.834 -8.492 1 98.44 110 VAL A O 1
ATOM 884 N N . SER A 1 111 ? 15.43 -2.07 -8.117 1 97.81 111 SER A N 1
ATOM 885 C CA . SER A 1 111 ? 15.812 -1.081 -9.125 1 97.81 111 SER A CA 1
ATOM 886 C C . SER A 1 111 ? 15.797 -1.68 -10.523 1 97.81 111 SER A C 1
ATOM 888 O O . SER A 1 111 ? 15.5 -0.986 -11.5 1 97.81 111 SER A O 1
ATOM 890 N N . ASP A 1 112 ? 16.172 -2.93 -10.602 1 97.19 112 ASP A N 1
ATOM 891 C CA . ASP A 1 112 ? 16.297 -3.602 -11.891 1 97.19 112 ASP A CA 1
ATOM 892 C C . ASP A 1 112 ? 16.344 -5.117 -11.719 1 97.19 112 ASP A C 1
ATOM 894 O O . ASP A 1 112 ? 16.234 -5.625 -10.594 1 97.19 112 ASP A O 1
ATOM 898 N N . MET A 1 113 ? 16.469 -5.762 -12.812 1 96.5 113 MET A N 1
ATOM 899 C CA . MET A 1 113 ? 16.422 -7.223 -12.805 1 96.5 113 MET A CA 1
ATOM 900 C C . MET A 1 113 ? 17.625 -7.805 -12.086 1 96.5 113 MET A C 1
ATOM 902 O O . MET A 1 113 ? 17.531 -8.852 -11.445 1 96.5 113 MET A O 1
ATOM 906 N N . THR A 1 114 ? 18.766 -7.168 -12.227 1 98 114 THR A N 1
ATOM 907 C CA . THR A 1 114 ? 19.969 -7.629 -11.555 1 98 114 THR A CA 1
ATOM 908 C C . THR A 1 114 ? 19.781 -7.617 -10.039 1 98 114 THR A C 1
ATOM 910 O O . THR A 1 114 ? 20.109 -8.594 -9.359 1 98 114 THR A O 1
ATOM 913 N N . GLN A 1 115 ? 19.266 -6.52 -9.547 1 97.94 115 GLN A N 1
ATOM 914 C CA . GLN A 1 115 ? 19.016 -6.441 -8.109 1 97.94 115 GLN A CA 1
ATOM 915 C C . GLN A 1 115 ? 18 -7.504 -7.676 1 97.94 115 GLN A C 1
ATOM 917 O O . GLN A 1 115 ? 18.125 -8.062 -6.582 1 97.94 115 GLN A O 1
ATOM 922 N N . TYR A 1 116 ? 17 -7.789 -8.523 1 98.38 116 TYR A N 1
ATOM 923 C CA . TYR A 1 116 ? 16.031 -8.82 -8.18 1 98.38 116 TYR A CA 1
ATOM 924 C C . TYR A 1 116 ? 16.688 -10.188 -8.094 1 98.38 116 TYR A C 1
ATOM 926 O O . TYR A 1 116 ? 16.453 -10.945 -7.148 1 98.38 116 TYR A O 1
ATOM 934 N N . GLN A 1 117 ? 17.453 -10.461 -9.086 1 97.94 117 GLN A N 1
ATOM 935 C CA . GLN A 1 117 ? 18.172 -11.734 -9.086 1 97.94 117 GLN A CA 1
ATOM 936 C C . GLN A 1 117 ? 19.031 -11.898 -7.836 1 97.94 117 GLN A C 1
ATOM 938 O O . GLN A 1 117 ? 19.031 -12.961 -7.215 1 97.94 117 GLN A O 1
ATOM 943 N N . GLN A 1 118 ? 19.719 -10.828 -7.465 1 98.12 118 GLN A N 1
ATOM 944 C CA . GLN A 1 118 ? 20.547 -10.852 -6.266 1 98.12 118 GLN A CA 1
ATOM 945 C C . GLN A 1 118 ? 19.703 -11.062 -5.016 1 98.12 118 GLN A C 1
ATOM 947 O O . GLN A 1 118 ? 20.078 -11.828 -4.125 1 98.12 118 GLN A O 1
ATOM 952 N N . PHE A 1 119 ? 18.641 -10.414 -5 1 98.25 119 PHE A N 1
ATOM 953 C CA . PHE A 1 119 ? 17.719 -10.57 -3.881 1 98.25 119 PHE A CA 1
ATOM 954 C C . PHE A 1 119 ? 17.266 -12.023 -3.746 1 98.25 119 PHE A C 1
ATOM 956 O O . PHE A 1 119 ? 17.297 -12.586 -2.652 1 98.25 119 PHE A O 1
ATOM 963 N N . VAL A 1 120 ? 16.844 -12.656 -4.848 1 97.75 120 VAL A N 1
ATOM 964 C CA . VAL A 1 120 ? 16.344 -14.023 -4.84 1 97.75 120 VAL A CA 1
ATOM 965 C C . VAL A 1 120 ? 17.453 -14.977 -4.418 1 97.75 120 VAL A C 1
ATOM 967 O O . VAL A 1 120 ? 17.266 -15.805 -3.52 1 97.75 120 VAL A O 1
ATOM 970 N N . LEU A 1 121 ? 18.609 -14.781 -4.977 1 96.69 121 LEU A N 1
ATOM 971 C CA . LEU A 1 121 ? 19.703 -15.727 -4.777 1 96.69 121 LEU A CA 1
ATOM 972 C C . LEU A 1 121 ? 20.312 -15.57 -3.387 1 96.69 121 LEU A C 1
ATOM 974 O O . LEU A 1 121 ? 20.547 -16.562 -2.691 1 96.69 121 LEU A O 1
ATOM 978 N N . ASP A 1 122 ? 20.438 -14.32 -2.934 1 97.06 122 ASP A N 1
ATOM 979 C CA . ASP A 1 122 ? 21.234 -14.062 -1.745 1 97.06 122 ASP A CA 1
ATOM 980 C C . ASP A 1 122 ? 20.359 -13.953 -0.5 1 97.06 122 ASP A C 1
ATOM 982 O O . ASP A 1 122 ? 20.859 -14.102 0.623 1 97.06 122 ASP A O 1
ATOM 986 N N . LYS A 1 123 ? 19.188 -13.68 -0.674 1 96.69 123 LYS A N 1
ATOM 987 C CA . LYS A 1 123 ? 18.359 -13.391 0.502 1 96.69 123 LYS A CA 1
ATOM 988 C C . LYS A 1 123 ? 17.172 -14.344 0.594 1 96.69 123 LYS A C 1
ATOM 990 O O . LYS A 1 123 ? 17.047 -15.102 1.561 1 96.69 123 LYS A O 1
ATOM 995 N N . LEU A 1 124 ? 16.406 -14.445 -0.467 1 96.12 124 LEU A N 1
ATOM 996 C CA . LEU A 1 124 ? 15.188 -15.242 -0.409 1 96.12 124 LEU A CA 1
ATOM 997 C C . LEU A 1 124 ? 15.516 -16.734 -0.384 1 96.12 124 LEU A C 1
ATOM 999 O O . LEU A 1 124 ? 14.969 -17.484 0.436 1 96.12 124 LEU A O 1
ATOM 1003 N N . SER A 1 125 ? 16.406 -17.141 -1.214 1 94.44 125 SER A N 1
ATOM 1004 C CA . SER A 1 125 ? 16.719 -18.562 -1.379 1 94.44 125 SER A CA 1
ATOM 1005 C C . SER A 1 125 ? 17.438 -19.109 -0.156 1 94.44 125 SER A C 1
ATOM 1007 O O . SER A 1 125 ? 17.531 -20.328 0.025 1 94.44 125 SER A O 1
ATOM 1009 N N . VAL A 1 126 ? 17.953 -18.25 0.684 1 94.56 126 VAL A N 1
ATOM 1010 C CA . VAL A 1 126 ? 18.719 -18.703 1.838 1 94.56 126 VAL A CA 1
ATOM 1011 C C . VAL A 1 126 ? 17.781 -18.938 3.02 1 94.56 126 VAL A C 1
ATOM 1013 O O . VAL A 1 126 ? 18.188 -19.547 4.016 1 94.56 126 VAL A O 1
ATOM 1016 N N . ILE A 1 127 ? 16.609 -18.453 2.922 1 95.06 127 ILE A N 1
ATOM 1017 C CA . ILE A 1 127 ? 15.648 -18.703 3.982 1 95.06 127 ILE A CA 1
ATOM 1018 C C . ILE A 1 127 ? 15.242 -20.172 3.973 1 95.06 127 ILE A C 1
ATOM 1020 O O . ILE A 1 127 ? 14.695 -20.672 2.984 1 95.06 127 ILE A O 1
ATOM 1024 N N . LYS A 1 128 ? 15.375 -20.828 5.066 1 93.12 128 LYS A N 1
ATOM 1025 C CA . LYS A 1 128 ? 15.102 -22.25 5.172 1 93.12 128 LYS A CA 1
ATOM 1026 C C . LYS A 1 128 ? 13.602 -22.531 5.078 1 93.12 128 LYS A C 1
ATOM 1028 O O . LYS A 1 128 ? 12.789 -21.797 5.648 1 93.12 128 LYS A O 1
ATOM 1033 N N . GLY A 1 129 ? 13.312 -23.609 4.32 1 93.56 129 GLY A N 1
ATOM 1034 C CA . GLY A 1 129 ? 11.945 -24.109 4.355 1 93.56 129 GLY A CA 1
ATOM 1035 C C . GLY A 1 129 ? 11.125 -23.703 3.145 1 93.56 129 GLY A C 1
ATOM 1036 O O . GLY A 1 129 ? 9.984 -24.141 2.98 1 93.56 129 GLY A O 1
ATOM 1037 N N . ILE A 1 130 ? 11.719 -22.891 2.309 1 95.94 130 ILE A N 1
ATOM 1038 C CA . ILE A 1 130 ? 11.008 -22.5 1.096 1 95.94 130 ILE A CA 1
ATOM 1039 C C . ILE A 1 130 ? 11.078 -23.641 0.074 1 95.94 130 ILE A C 1
ATOM 1041 O O . ILE A 1 130 ? 12.172 -24.094 -0.273 1 95.94 130 ILE A O 1
ATOM 1045 N N . SER A 1 131 ? 9.961 -24.047 -0.294 1 96.19 131 SER A N 1
ATOM 1046 C CA . SER A 1 131 ? 9.891 -25.125 -1.289 1 96.19 131 SER A CA 1
ATOM 1047 C C . SER A 1 131 ? 9.789 -24.547 -2.701 1 96.19 131 SER A C 1
ATOM 1049 O O . SER A 1 131 ? 10.383 -25.094 -3.637 1 96.19 131 SER A O 1
ATOM 1051 N N . ASN A 1 132 ? 9.086 -23.484 -2.885 1 96.12 132 ASN A N 1
ATOM 1052 C CA . ASN A 1 132 ? 8.867 -22.906 -4.207 1 96.12 132 ASN A CA 1
ATOM 1053 C C . ASN A 1 132 ? 8.625 -21.406 -4.133 1 96.12 132 ASN A C 1
ATOM 1055 O O . ASN A 1 132 ? 8 -20.922 -3.188 1 96.12 132 ASN A O 1
ATOM 1059 N N . VAL A 1 133 ? 9.18 -20.719 -5.121 1 96.5 133 VAL A N 1
ATOM 1060 C CA . VAL A 1 133 ? 8.938 -19.297 -5.332 1 96.5 133 VAL A CA 1
ATOM 1061 C C . VAL A 1 133 ? 8.445 -19.062 -6.758 1 96.5 133 VAL A C 1
ATOM 1063 O O . VAL A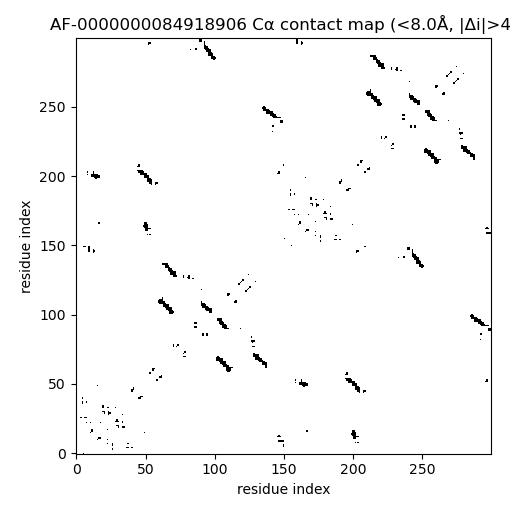 1 133 ? 9.148 -19.375 -7.723 1 96.5 133 VAL A O 1
ATOM 1066 N N . GLN A 1 134 ? 7.277 -18.609 -6.879 1 96.62 134 GLN A N 1
ATOM 1067 C CA . GLN A 1 134 ? 6.762 -18.203 -8.18 1 96.62 134 GLN A CA 1
ATOM 1068 C C . GLN A 1 134 ? 6.668 -16.688 -8.289 1 96.62 134 GLN A C 1
ATOM 1070 O O . GLN A 1 134 ? 5.887 -16.047 -7.578 1 96.62 134 GLN A O 1
ATOM 1075 N N . SER A 1 135 ? 7.426 -16.141 -9.234 1 97.38 135 SER A N 1
ATOM 1076 C CA . SER A 1 135 ? 7.527 -14.695 -9.336 1 97.38 135 SER A CA 1
ATOM 1077 C C . SER A 1 135 ? 6.734 -14.164 -10.523 1 97.38 135 SER A C 1
ATOM 1079 O O . SER A 1 135 ? 6.73 -14.773 -11.594 1 97.38 135 SER A O 1
ATOM 1081 N N . SER A 1 136 ? 6.035 -13.062 -10.312 1 98.06 136 SER A N 1
ATOM 1082 C CA . SER A 1 136 ? 5.352 -12.328 -11.375 1 98.06 136 SER A CA 1
ATOM 1083 C C . SER A 1 136 ? 5.746 -10.852 -11.359 1 98.06 136 SER A C 1
ATOM 1085 O O . SER A 1 136 ? 5.629 -10.188 -10.328 1 98.06 136 SER A O 1
ATOM 1087 N N . PHE A 1 137 ? 6.168 -10.406 -12.484 1 98.25 137 PHE A N 1
ATOM 1088 C CA . PHE A 1 137 ? 6.562 -9.008 -12.586 1 98.25 137 PHE A CA 1
ATOM 1089 C C . PHE A 1 137 ? 5.363 -8.125 -12.922 1 98.25 137 PHE A C 1
ATOM 1091 O O . PHE A 1 137 ? 4.531 -8.5 -13.75 1 98.25 137 PHE A O 1
ATOM 1098 N N . VAL A 1 138 ? 5.301 -7 -12.344 1 98.5 138 VAL A N 1
ATOM 1099 C CA . VAL A 1 138 ? 4.246 -6.043 -12.656 1 98.5 138 VAL A CA 1
ATOM 1100 C C . VAL A 1 138 ? 4.551 -5.34 -13.977 1 98.5 138 VAL A C 1
ATOM 1102 O O . VAL A 1 138 ? 5.539 -4.613 -14.086 1 98.5 138 VAL A O 1
ATOM 1105 N N . LEU A 1 139 ? 3.725 -5.586 -14.922 1 97.12 139 LEU A N 1
ATOM 1106 C CA . LEU A 1 139 ? 3.871 -4.953 -16.219 1 97.12 139 LEU A CA 1
ATOM 1107 C C . LEU A 1 139 ? 3.289 -3.543 -16.219 1 97.12 139 LEU A C 1
ATOM 1109 O O . LEU A 1 139 ? 3.803 -2.65 -16.891 1 97.12 139 LEU A O 1
ATOM 1113 N N . GLU A 1 140 ? 2.207 -3.398 -15.5 1 96.81 140 GLU A N 1
ATOM 1114 C CA . GLU A 1 140 ? 1.492 -2.133 -15.375 1 96.81 140 GLU A CA 1
ATOM 1115 C C . GLU A 1 140 ? 0.738 -2.053 -14.055 1 96.81 140 GLU A C 1
ATOM 1117 O O . GLU A 1 140 ? 0.108 -3.023 -13.633 1 96.81 140 GLU A O 1
ATOM 1122 N N . GLU A 1 141 ? 0.945 -0.976 -13.43 1 97.38 141 GLU A N 1
ATOM 1123 C CA . GLU A 1 141 ? 0.169 -0.686 -12.227 1 97.38 141 GLU A CA 1
ATOM 1124 C C . GLU A 1 141 ? -1.096 0.099 -12.562 1 97.38 141 GLU A C 1
ATOM 1126 O O . GLU A 1 141 ? -1.025 1.277 -12.922 1 97.38 141 GLU A O 1
ATOM 1131 N N . ILE A 1 142 ? -2.25 -0.5 -12.453 1 96.94 142 ILE A N 1
ATOM 1132 C CA . ILE A 1 142 ? -3.514 0.143 -12.797 1 96.94 142 ILE A CA 1
ATOM 1133 C C . ILE A 1 142 ? -4.004 0.976 -11.609 1 96.94 142 ILE A C 1
ATOM 1135 O O . ILE A 1 142 ? -4.52 2.082 -11.797 1 96.94 142 ILE A O 1
ATOM 1139 N N . LYS A 1 143 ? -3.883 0.421 -10.523 1 96.81 143 LYS A N 1
ATOM 1140 C CA . LYS A 1 143 ? -4.32 1.03 -9.266 1 96.81 143 LYS A CA 1
ATOM 1141 C C . LYS A 1 143 ? -3.438 0.59 -8.102 1 96.81 143 LYS A C 1
ATOM 1143 O O . LYS A 1 143 ? -3.021 -0.568 -8.039 1 96.81 143 LYS A O 1
ATOM 1148 N N . ASN A 1 144 ? -3.111 1.492 -7.223 1 97.06 144 ASN A N 1
ATOM 1149 C CA . ASN A 1 144 ? -2.371 1.221 -5.992 1 97.06 144 ASN A CA 1
ATOM 1150 C C . ASN A 1 144 ? -2.668 2.264 -4.918 1 97.06 144 ASN A C 1
ATOM 1152 O O . ASN A 1 144 ? -1.88 3.188 -4.711 1 97.06 144 ASN A O 1
ATOM 1156 N N . ASP A 1 145 ? -3.775 2.086 -4.215 1 96.81 145 ASP A N 1
ATOM 1157 C CA . ASP A 1 145 ? -4.258 3.102 -3.285 1 96.81 145 ASP A CA 1
ATOM 1158 C C . ASP A 1 145 ? -3.902 2.738 -1.845 1 96.81 145 ASP A C 1
ATOM 1160 O O . ASP A 1 145 ? -3.896 1.562 -1.479 1 96.81 145 ASP A O 1
ATOM 1164 N N . THR A 1 146 ? -3.586 3.764 -1.111 1 97.94 146 THR A N 1
ATOM 1165 C CA . THR A 1 146 ? -3.541 3.596 0.337 1 97.94 146 THR A CA 1
ATOM 1166 C C . THR A 1 146 ? -4.867 4.008 0.971 1 97.94 146 THR A C 1
ATOM 1168 O O . THR A 1 146 ? -5.141 3.678 2.125 1 97.94 146 THR A O 1
ATOM 1171 N N . ALA A 1 147 ? -5.668 4.738 0.223 1 98.19 147 ALA A N 1
ATOM 1172 C CA . ALA A 1 147 ? -6.887 5.328 0.765 1 98.19 147 ALA A CA 1
ATOM 1173 C C . ALA A 1 147 ? -8.062 4.363 0.648 1 98.19 147 ALA A C 1
ATOM 1175 O O . ALA A 1 147 ? -8.195 3.654 -0.353 1 98.19 147 ALA A O 1
ATOM 1176 N N . TYR A 1 148 ? -8.875 4.379 1.624 1 98.06 148 TYR A N 1
ATOM 1177 C CA . TYR A 1 148 ? -10.156 3.68 1.623 1 98.06 148 TYR A CA 1
ATOM 1178 C C . TYR A 1 148 ? -11.305 4.648 1.356 1 98.06 148 TYR A C 1
ATOM 1180 O O . TYR A 1 148 ? -11.25 5.809 1.763 1 98.06 148 TYR A O 1
ATOM 1188 N N . VAL A 1 149 ? -12.258 4.102 0.689 1 95.69 149 VAL A N 1
ATOM 1189 C CA . VAL A 1 149 ? -13.5 4.855 0.612 1 95.69 149 VAL A CA 1
ATOM 1190 C C . VAL A 1 149 ? -14.367 4.547 1.831 1 95.69 149 VAL A C 1
ATOM 1192 O O . VAL A 1 149 ? -14.641 3.383 2.127 1 95.69 149 VAL A O 1
ATOM 1195 N N . LEU A 1 150 ? -14.758 5.605 2.5 1 96.06 150 LEU A N 1
ATOM 1196 C CA . LEU A 1 150 ? -15.477 5.414 3.752 1 96.06 150 LEU A CA 1
ATOM 1197 C C . LEU A 1 150 ? -16.938 5.84 3.605 1 96.06 150 LEU A C 1
ATOM 1199 O O . LEU A 1 150 ? -17.25 6.777 2.863 1 96.06 150 LEU A O 1
ATOM 1203 N N . MET B 1 1 ? 19.844 13.18 -6.027 1 91.88 1 MET B N 1
ATOM 1204 C CA . MET B 1 1 ? 19.531 13.023 -4.609 1 91.88 1 MET B CA 1
ATOM 1205 C C . MET B 1 1 ? 20.766 12.594 -3.822 1 91.88 1 MET B C 1
ATOM 1207 O O . MET B 1 1 ? 21.438 11.625 -4.184 1 91.88 1 MET B O 1
ATOM 1211 N N . ASP B 1 2 ? 21.156 13.305 -2.926 1 96.06 2 ASP B N 1
ATOM 1212 C CA . ASP B 1 2 ? 22.312 12.938 -2.115 1 96.06 2 ASP B CA 1
ATOM 1213 C C . ASP B 1 2 ? 21.875 12.297 -0.798 1 96.06 2 ASP B C 1
ATOM 1215 O O . ASP B 1 2 ? 20.703 11.977 -0.619 1 96.06 2 ASP B O 1
ATOM 1219 N N . ALA B 1 3 ? 22.812 12.023 0.08 1 97.25 3 ALA B N 1
ATOM 1220 C CA . ALA B 1 3 ? 22.578 11.297 1.323 1 97.25 3 ALA B CA 1
ATOM 1221 C C . ALA B 1 3 ? 21.609 12.055 2.221 1 97.25 3 ALA B C 1
ATOM 1223 O O . ALA B 1 3 ? 20.781 11.445 2.906 1 97.25 3 ALA B O 1
ATOM 1224 N N . VAL B 1 4 ? 21.734 13.344 2.195 1 97.88 4 VAL B N 1
ATOM 1225 C CA . VAL B 1 4 ? 20.859 14.172 3.021 1 97.88 4 VAL B CA 1
ATOM 1226 C C . VAL B 1 4 ? 19.422 14.07 2.521 1 97.88 4 VAL B C 1
ATOM 1228 O O . VAL B 1 4 ? 18.5 13.914 3.316 1 97.88 4 VAL B O 1
ATOM 1231 N N . ASP B 1 5 ? 19.266 14.156 1.208 1 98.31 5 ASP B N 1
ATOM 1232 C CA . ASP B 1 5 ? 17.938 14 0.611 1 98.31 5 ASP B CA 1
ATOM 1233 C C . ASP B 1 5 ? 17.297 12.672 1.021 1 98.31 5 ASP B C 1
ATOM 1235 O O . ASP B 1 5 ? 16.125 12.625 1.378 1 98.31 5 ASP B O 1
ATOM 1239 N N . LYS B 1 6 ? 18.094 11.641 0.961 1 98.38 6 LYS B N 1
ATOM 1240 C CA . LYS B 1 6 ? 17.609 10.312 1.318 1 98.38 6 LYS B CA 1
ATOM 1241 C C . LYS B 1 6 ? 17.156 10.266 2.775 1 98.38 6 LYS B C 1
ATOM 1243 O O . LYS B 1 6 ? 16.109 9.68 3.094 1 98.38 6 LYS B O 1
ATOM 1248 N N . LYS B 1 7 ? 17.906 10.805 3.602 1 98.38 7 LYS B N 1
ATOM 1249 C CA . LYS B 1 7 ? 17.547 10.852 5.016 1 98.38 7 LYS B CA 1
ATOM 1250 C C . LYS B 1 7 ? 16.234 11.594 5.23 1 98.38 7 LYS B C 1
ATOM 1252 O O . LYS B 1 7 ? 15.391 11.156 6.012 1 98.38 7 LYS B O 1
ATOM 1257 N N . ILE B 1 8 ? 16.125 12.703 4.539 1 98.69 8 ILE B N 1
ATOM 1258 C CA . ILE B 1 8 ? 14.898 13.492 4.637 1 98.69 8 ILE B CA 1
ATOM 1259 C C . ILE B 1 8 ? 13.703 12.648 4.215 1 98.69 8 ILE B C 1
ATOM 1261 O O . ILE B 1 8 ? 12.695 12.586 4.926 1 98.69 8 ILE B O 1
ATOM 1265 N N . LEU B 1 9 ? 13.844 11.992 3.113 1 98.81 9 LEU B N 1
ATOM 1266 C CA . LEU B 1 9 ? 12.758 11.18 2.584 1 98.81 9 LEU B CA 1
ATOM 1267 C C . LEU B 1 9 ? 12.414 10.039 3.539 1 98.81 9 LEU B C 1
ATOM 1269 O O . LEU B 1 9 ? 11.242 9.719 3.729 1 98.81 9 LEU B O 1
ATOM 1273 N N . MET B 1 10 ? 13.422 9.43 4.113 1 98.62 10 MET B N 1
ATOM 1274 C CA . MET B 1 10 ? 13.195 8.344 5.066 1 98.62 10 MET B CA 1
ATOM 1275 C C . MET B 1 10 ? 12.414 8.844 6.281 1 98.62 10 MET B C 1
ATOM 1277 O O . MET B 1 10 ? 11.5 8.172 6.754 1 98.62 10 MET B O 1
ATOM 1281 N N . LEU B 1 11 ? 12.742 9.969 6.746 1 98.75 11 LEU B N 1
ATOM 1282 C CA . LEU B 1 11 ? 12.062 10.555 7.895 1 98.75 11 LEU B CA 1
ATOM 1283 C C . LEU B 1 11 ? 10.609 10.891 7.559 1 98.75 11 LEU B C 1
ATOM 1285 O O . LEU B 1 11 ? 9.703 10.625 8.352 1 98.75 11 LEU B O 1
ATOM 1289 N N . LEU B 1 12 ? 10.414 11.438 6.375 1 98.75 12 LEU B N 1
ATOM 1290 C CA . LEU B 1 12 ? 9.078 11.828 5.957 1 98.75 12 LEU B CA 1
ATOM 1291 C C . LEU B 1 12 ? 8.195 10.609 5.738 1 98.75 12 LEU B C 1
ATOM 1293 O O . LEU B 1 12 ? 6.988 10.648 6 1 98.75 12 LEU B O 1
ATOM 1297 N N . GLN B 1 13 ? 8.781 9.531 5.258 1 98.75 13 GLN B N 1
ATOM 1298 C CA . GLN B 1 13 ? 8.031 8.289 5.074 1 98.75 13 GLN B CA 1
ATOM 1299 C C . GLN B 1 13 ? 7.551 7.738 6.41 1 98.75 13 GLN B C 1
ATOM 1301 O O . GLN B 1 13 ? 6.5 7.098 6.484 1 98.75 13 GLN B O 1
ATOM 1306 N N . GLN B 1 14 ? 8.312 8 7.406 1 97.88 14 GLN B N 1
ATOM 1307 C CA . GLN B 1 14 ? 8 7.473 8.734 1 97.88 14 GLN B CA 1
ATOM 1308 C C . GLN B 1 14 ? 6.98 8.352 9.445 1 97.88 14 GLN B C 1
ATOM 1310 O O . GLN B 1 14 ? 6.094 7.844 10.141 1 97.88 14 GLN B O 1
ATOM 1315 N N . ASN B 1 15 ? 7.199 9.617 9.266 1 98.06 15 ASN B N 1
ATOM 1316 C CA . ASN B 1 15 ? 6.324 10.609 9.875 1 98.06 15 ASN B CA 1
ATOM 1317 C C . ASN B 1 15 ? 6.289 11.906 9.062 1 98.06 15 ASN B C 1
ATOM 1319 O O . ASN B 1 15 ? 7.219 12.711 9.133 1 98.06 15 ASN B O 1
ATOM 1323 N N . ALA B 1 16 ? 5.195 12.086 8.484 1 97.69 16 ALA B N 1
ATOM 1324 C CA . ALA B 1 16 ? 5.086 13.234 7.594 1 97.69 16 ALA B CA 1
ATOM 1325 C C . ALA B 1 16 ? 4.617 14.477 8.352 1 97.69 16 ALA B C 1
ATOM 1327 O O . ALA B 1 16 ? 4.578 15.57 7.793 1 97.69 16 ALA B O 1
ATOM 1328 N N . LYS B 1 17 ? 4.328 14.352 9.57 1 95.56 17 LYS B N 1
ATOM 1329 C CA . LYS B 1 17 ? 3.816 15.484 10.344 1 95.56 17 LYS B CA 1
ATOM 1330 C C . LYS B 1 17 ? 4.945 16.219 11.062 1 95.56 17 LYS B C 1
ATOM 1332 O O . LYS B 1 17 ? 4.734 17.297 11.625 1 95.56 17 LYS B O 1
ATOM 1337 N N . GLN B 1 18 ? 6.086 15.609 11.023 1 95.56 18 GLN B N 1
ATOM 1338 C CA . GLN B 1 18 ? 7.203 16.312 11.641 1 95.56 18 GLN B CA 1
ATOM 1339 C C . GLN B 1 18 ? 7.434 17.672 10.961 1 95.56 18 GLN B C 1
ATOM 1341 O O . GLN B 1 18 ? 7.332 17.781 9.742 1 95.56 18 GLN B O 1
ATOM 1346 N N . ASN B 1 19 ? 7.77 18.625 11.797 1 95.19 19 ASN B N 1
ATOM 1347 C CA . ASN B 1 19 ? 8.055 19.922 11.195 1 95.19 19 ASN B CA 1
ATOM 1348 C C . ASN B 1 19 ? 9.5 20.016 10.719 1 95.19 19 ASN B C 1
ATOM 1350 O O . ASN B 1 19 ? 10.312 19.109 10.992 1 95.19 19 ASN B O 1
ATOM 1354 N N . THR B 1 20 ? 9.727 21.062 10.023 1 97.56 20 THR B N 1
ATOM 1355 C CA . THR B 1 20 ? 11.031 21.219 9.391 1 97.56 20 THR B CA 1
ATOM 1356 C C . THR B 1 20 ? 12.141 21.281 10.438 1 97.56 20 THR B C 1
ATOM 1358 O O . THR B 1 20 ? 13.242 20.781 10.219 1 97.56 20 THR B O 1
ATOM 1361 N N . LYS B 1 21 ? 11.852 21.875 11.562 1 98.06 21 LYS B N 1
ATOM 1362 C CA . LYS B 1 21 ? 12.844 21.984 12.633 1 98.06 21 LYS B CA 1
ATOM 1363 C C . LYS B 1 21 ? 13.242 20.594 13.156 1 98.06 21 LYS B C 1
ATOM 1365 O O . LYS B 1 21 ? 14.422 20.312 13.344 1 98.06 21 LYS B O 1
ATOM 1370 N N . GLU B 1 22 ? 12.32 19.781 13.406 1 98.12 22 GLU B N 1
ATOM 1371 C CA . GLU B 1 22 ? 12.57 18.422 13.875 1 98.12 22 GLU B CA 1
ATOM 1372 C C . GLU B 1 22 ? 13.422 17.641 12.875 1 98.12 22 GLU B C 1
ATOM 1374 O O . GLU B 1 22 ? 14.359 16.938 13.266 1 98.12 22 GLU B O 1
ATOM 1379 N N . ILE B 1 23 ? 13.117 17.781 11.609 1 98.38 23 ILE B N 1
ATOM 1380 C CA . ILE B 1 23 ? 13.852 17.078 10.562 1 98.38 23 ILE B CA 1
ATOM 1381 C C . ILE B 1 23 ? 15.281 17.609 10.492 1 98.38 23 ILE B C 1
ATOM 1383 O O . ILE B 1 23 ? 16.234 16.828 10.422 1 98.38 23 ILE B O 1
ATOM 1387 N N . ALA B 1 24 ? 15.344 18.891 10.547 1 98.38 24 ALA B N 1
ATOM 1388 C CA . ALA B 1 24 ? 16.656 19.547 10.492 1 98.38 24 ALA B CA 1
ATOM 1389 C C . ALA B 1 24 ? 17.562 19.031 11.602 1 98.38 24 ALA B C 1
ATOM 1391 O O . ALA B 1 24 ? 18.734 18.719 11.359 1 98.38 24 ALA B O 1
ATOM 1392 N N . ASP B 1 25 ? 17.047 18.906 12.789 1 98.12 25 ASP B N 1
ATOM 1393 C CA . ASP B 1 25 ? 17.797 18.422 13.945 1 98.12 25 ASP B CA 1
ATOM 1394 C C . ASP B 1 25 ? 18.312 17.016 13.719 1 98.12 25 ASP B C 1
ATOM 1396 O O . ASP B 1 25 ? 19.438 16.688 14.117 1 98.12 25 ASP B O 1
ATOM 1400 N N . LYS B 1 26 ? 17.578 16.25 13.078 1 97.69 26 LYS B N 1
ATOM 1401 C CA . LYS B 1 26 ? 17.906 14.836 12.891 1 97.69 26 LYS B CA 1
ATOM 1402 C C . LYS B 1 26 ? 18.938 14.656 11.781 1 97.69 26 LYS B C 1
ATOM 1404 O O . LYS B 1 26 ? 19.688 13.68 11.773 1 97.69 26 LYS B O 1
ATOM 1409 N N . ILE B 1 27 ? 18.953 15.562 10.867 1 97.56 27 ILE B N 1
ATOM 1410 C CA . ILE B 1 27 ? 19.844 15.344 9.719 1 97.56 27 ILE B CA 1
ATOM 1411 C C . ILE B 1 27 ? 21.062 16.234 9.836 1 97.56 27 ILE B C 1
ATOM 1413 O O . ILE B 1 27 ? 21.969 16.188 8.992 1 97.56 27 ILE B O 1
ATOM 1417 N N . GLY B 1 28 ? 21.094 17.109 10.805 1 96.94 28 GLY B N 1
ATOM 1418 C CA . GLY B 1 28 ? 22.266 17.906 11.078 1 96.94 28 GLY B CA 1
ATOM 1419 C C . GLY B 1 28 ? 22.359 19.156 10.219 1 96.94 28 GLY B C 1
ATOM 1420 O O . GLY B 1 28 ? 23.453 19.547 9.797 1 96.94 28 GLY B O 1
ATOM 1421 N N . LEU B 1 29 ? 21.297 19.719 9.875 1 97.38 29 LEU B N 1
ATOM 1422 C CA . LEU B 1 29 ? 21.219 20.984 9.148 1 97.38 29 LEU B CA 1
ATOM 1423 C C . LEU B 1 29 ? 20.375 22 9.906 1 97.38 29 LEU B C 1
ATOM 1425 O O . LEU B 1 29 ? 19.844 21.688 10.977 1 97.38 29 LEU B O 1
ATOM 1429 N N . THR B 1 30 ? 20.391 23.203 9.344 1 97.44 30 THR B N 1
ATOM 1430 C CA . THR B 1 30 ? 19.5 24.234 9.883 1 97.44 30 THR B CA 1
ATOM 1431 C C . THR B 1 30 ? 18.156 24.203 9.172 1 97.44 30 THR B C 1
ATOM 1433 O O . THR B 1 30 ? 17.984 23.516 8.164 1 97.44 30 THR B O 1
ATOM 1436 N N . VAL B 1 31 ? 17.203 24.922 9.695 1 98.12 31 VAL B N 1
ATOM 1437 C CA . VAL B 1 31 ? 15.812 24.875 9.25 1 98.12 31 VAL B CA 1
ATOM 1438 C C . VAL B 1 31 ? 15.711 25.328 7.801 1 98.12 31 VAL B C 1
ATOM 1440 O O . VAL B 1 31 ? 15.078 24.672 6.973 1 98.12 31 VAL B O 1
ATOM 1443 N N . SER B 1 32 ? 16.375 26.422 7.438 1 97.88 32 SER B N 1
ATOM 1444 C CA . SER B 1 32 ? 16.203 27 6.113 1 97.88 32 SER B CA 1
ATOM 1445 C C . SER B 1 32 ? 16.703 26.062 5.023 1 97.88 32 SER B C 1
ATOM 1447 O O . SER B 1 32 ? 15.961 25.719 4.102 1 97.88 32 SER B O 1
ATOM 1449 N N . PRO B 1 33 ? 17.922 25.562 5.098 1 98.19 33 PRO B N 1
ATOM 1450 C CA . PRO B 1 33 ? 18.375 24.609 4.09 1 98.19 33 PRO B CA 1
ATOM 1451 C C . PRO B 1 33 ? 17.531 23.344 4.051 1 98.19 33 PRO B C 1
ATOM 1453 O O . PRO B 1 33 ? 17.312 22.766 2.979 1 98.19 33 PRO B O 1
ATOM 1456 N N . THR B 1 34 ? 17.125 22.844 5.184 1 98.56 34 THR B N 1
A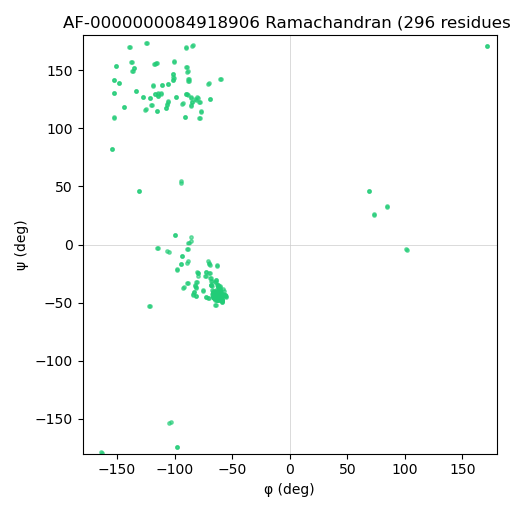TOM 1457 C CA . THR B 1 34 ? 16.25 21.672 5.238 1 98.56 34 THR B CA 1
ATOM 1458 C C . THR B 1 34 ? 14.945 21.938 4.504 1 98.56 34 THR B C 1
ATOM 1460 O O . THR B 1 34 ? 14.5 21.109 3.707 1 98.56 34 THR B O 1
ATOM 1463 N N . PHE B 1 35 ? 14.383 23.078 4.75 1 98.25 35 PHE B N 1
ATOM 1464 C CA . PHE B 1 35 ? 13.148 23.469 4.094 1 98.25 35 PHE B CA 1
ATOM 1465 C C . PHE B 1 35 ? 13.32 23.5 2.578 1 98.25 35 PHE B C 1
ATOM 1467 O O . PHE B 1 35 ? 12.484 22.969 1.84 1 98.25 35 PHE B O 1
ATOM 1474 N N . GLU B 1 36 ? 14.344 24.062 2.119 1 98.25 36 GLU B N 1
ATOM 1475 C CA . GLU B 1 36 ? 14.609 24.188 0.69 1 98.25 36 GLU B CA 1
ATOM 1476 C C . GLU B 1 36 ? 14.789 22.812 0.045 1 98.25 36 GLU B C 1
ATOM 1478 O O . GLU B 1 36 ? 14.344 22.594 -1.08 1 98.25 36 GLU B O 1
ATOM 1483 N N . ARG B 1 37 ? 15.445 21.984 0.767 1 98.38 37 ARG B N 1
ATOM 1484 C CA . ARG B 1 37 ? 15.648 20.625 0.248 1 98.38 37 ARG B CA 1
ATOM 1485 C C . ARG B 1 37 ? 14.328 19.875 0.134 1 98.38 37 ARG B C 1
ATOM 1487 O O . ARG B 1 37 ? 14.07 19.219 -0.872 1 98.38 37 ARG B O 1
ATOM 1494 N N . ILE B 1 38 ? 13.523 19.938 1.137 1 98.5 38 ILE B N 1
ATOM 1495 C CA . ILE B 1 38 ? 12.219 19.281 1.097 1 98.5 38 ILE B CA 1
ATOM 1496 C C . ILE B 1 38 ? 11.406 19.828 -0.074 1 98.5 38 ILE B C 1
ATOM 1498 O O . ILE B 1 38 ? 10.836 19.062 -0.85 1 98.5 38 ILE B O 1
ATOM 1502 N N . LYS B 1 39 ? 11.391 21.141 -0.21 1 98.25 39 LYS B N 1
ATOM 1503 C CA . LYS B 1 39 ? 10.664 21.781 -1.301 1 98.25 39 LYS B CA 1
ATOM 1504 C C . LYS B 1 39 ? 11.172 21.297 -2.658 1 98.25 39 LYS B C 1
ATOM 1506 O O . LYS B 1 39 ? 10.375 21.047 -3.564 1 98.25 39 LYS B O 1
ATOM 1511 N N . LYS B 1 40 ? 12.406 21.234 -2.781 1 98.44 40 LYS B N 1
ATOM 1512 C CA . LYS B 1 40 ? 13.016 20.75 -4.02 1 98.44 40 LYS B CA 1
ATOM 1513 C C . LYS B 1 40 ? 12.594 19.312 -4.324 1 98.44 40 LYS B C 1
ATOM 1515 O O . LYS B 1 40 ? 12.273 18.984 -5.465 1 98.44 40 LYS B O 1
ATOM 1520 N N . LEU B 1 41 ? 12.633 18.484 -3.322 1 98.69 41 LEU B N 1
ATOM 1521 C CA . LEU B 1 41 ? 12.227 17.078 -3.477 1 98.69 41 LEU B CA 1
ATOM 1522 C C . LEU B 1 41 ? 10.773 16.984 -3.912 1 98.69 41 LEU B C 1
ATOM 1524 O O . LEU B 1 41 ? 10.422 16.141 -4.734 1 98.69 41 LEU B O 1
ATOM 1528 N N . GLU B 1 42 ? 9.93 17.812 -3.367 1 98.5 42 GLU B N 1
ATOM 1529 C CA . GLU B 1 42 ? 8.523 17.875 -3.764 1 98.5 42 GLU B CA 1
ATOM 1530 C C . GLU B 1 42 ? 8.375 18.359 -5.203 1 98.5 42 GLU B C 1
ATOM 1532 O O . GLU B 1 42 ? 7.66 17.766 -6 1 98.5 42 GLU B O 1
ATOM 1537 N N . GLN B 1 43 ? 9.086 19.406 -5.547 1 98.44 43 GLN B N 1
ATOM 1538 C CA . GLN B 1 43 ? 9.008 20 -6.879 1 98.44 43 GLN B CA 1
ATOM 1539 C C . GLN B 1 43 ? 9.516 19.031 -7.945 1 98.44 43 GLN B C 1
ATOM 1541 O O . GLN B 1 43 ? 9 19.016 -9.062 1 98.44 43 GLN B O 1
ATOM 1546 N N . GLN B 1 44 ? 10.461 18.25 -7.523 1 98.44 44 GLN B N 1
ATOM 1547 C CA . GLN B 1 44 ? 11.055 17.312 -8.469 1 98.44 44 GLN B CA 1
ATOM 1548 C C . GLN B 1 44 ? 10.273 15.992 -8.484 1 98.44 44 GLN B C 1
ATOM 1550 O O . GLN B 1 44 ? 10.703 15.016 -9.102 1 98.44 44 GLN B O 1
ATOM 1555 N N . ASN B 1 45 ? 9.227 15.859 -7.734 1 98.5 45 ASN B N 1
ATOM 1556 C CA . ASN B 1 45 ? 8.281 14.75 -7.75 1 98.5 45 ASN B CA 1
ATOM 1557 C C . ASN B 1 45 ? 8.883 13.5 -7.125 1 98.5 45 ASN B C 1
ATOM 1559 O O . ASN B 1 45 ? 8.555 12.383 -7.531 1 98.5 45 ASN B O 1
ATOM 1563 N N . TYR B 1 46 ? 9.867 13.664 -6.219 1 98.81 46 TYR B N 1
ATOM 1564 C CA . TYR B 1 46 ? 10.305 12.539 -5.406 1 98.81 46 TYR B CA 1
ATOM 1565 C C . TYR B 1 46 ? 9.211 12.109 -4.43 1 98.81 46 TYR B C 1
ATOM 1567 O O . TYR B 1 46 ? 9.141 10.945 -4.031 1 98.81 46 TYR B O 1
ATOM 1575 N N . ILE B 1 47 ? 8.453 13.086 -4.031 1 98.69 47 ILE B N 1
ATOM 1576 C CA . ILE B 1 47 ? 7.32 12.867 -3.143 1 98.69 47 ILE B CA 1
ATOM 1577 C C . ILE B 1 47 ? 6.016 13.008 -3.926 1 98.69 47 ILE B C 1
ATOM 1579 O O . ILE B 1 47 ? 5.715 14.078 -4.461 1 98.69 47 ILE B O 1
ATOM 1583 N N . LYS B 1 48 ? 5.258 11.961 -3.93 1 98 48 LYS B N 1
ATOM 1584 C CA . LYS B 1 48 ? 3.99 11.953 -4.656 1 98 48 LYS B CA 1
ATOM 1585 C C . LYS B 1 48 ? 2.891 12.641 -3.85 1 98 48 LYS B C 1
ATOM 1587 O O . LYS B 1 48 ? 1.954 13.203 -4.418 1 98 48 LYS B O 1
ATOM 1592 N N . GLY B 1 49 ? 3.02 12.492 -2.492 1 98.06 49 GLY B N 1
ATOM 1593 C CA . GLY B 1 49 ? 2.037 13.094 -1.604 1 98.06 49 GLY B CA 1
ATOM 1594 C C . GLY B 1 49 ? 2.197 12.664 -0.158 1 98.06 49 GLY B C 1
ATOM 1595 O O . GLY B 1 49 ? 3.01 11.789 0.149 1 98.06 49 GLY B O 1
ATOM 1596 N N . TYR B 1 50 ? 1.455 13.328 0.661 1 98.69 50 TYR B N 1
ATOM 1597 C CA . TYR B 1 50 ? 1.386 13.031 2.088 1 98.69 50 TYR B CA 1
ATOM 1598 C C . TYR B 1 50 ? -0.003 12.531 2.475 1 98.69 50 TYR B C 1
ATOM 1600 O O . TYR B 1 50 ? -1.005 13.195 2.195 1 98.69 50 TYR B O 1
ATOM 1608 N N . VAL B 1 51 ? -0.021 11.391 3.152 1 98.88 51 VAL B N 1
ATOM 1609 C CA . VAL B 1 51 ? -1.338 10.805 3.379 1 98.88 51 VAL B CA 1
ATOM 1610 C C . VAL B 1 51 ? -1.433 10.281 4.812 1 98.88 51 VAL B C 1
ATOM 1612 O O . VAL B 1 51 ? -0.412 10.016 5.453 1 98.88 51 VAL B O 1
ATOM 1615 N N . ALA B 1 52 ? -2.664 10.172 5.258 1 98.81 52 ALA B N 1
ATOM 1616 C CA . ALA B 1 52 ? -2.941 9.414 6.48 1 98.81 52 ALA B CA 1
ATOM 1617 C C . ALA B 1 52 ? -3.195 7.945 6.168 1 98.81 52 ALA B C 1
ATOM 1619 O O . ALA B 1 52 ? -3.914 7.617 5.219 1 98.81 52 ALA B O 1
ATOM 1620 N N . LEU B 1 53 ? -2.551 7.117 6.832 1 98.75 53 LEU B N 1
ATOM 1621 C CA . LEU B 1 53 ? -2.863 5.691 6.812 1 98.75 53 LEU B CA 1
ATOM 1622 C C . LEU B 1 53 ? -3.865 5.34 7.906 1 98.75 53 LEU B C 1
ATOM 1624 O O . LEU B 1 53 ? -3.672 5.699 9.07 1 98.75 53 LEU B O 1
ATOM 1628 N N . LEU B 1 54 ? -4.883 4.664 7.508 1 98.75 54 LEU B N 1
ATOM 1629 C CA . LEU B 1 54 ? -5.949 4.395 8.469 1 98.75 54 LEU B CA 1
ATOM 1630 C 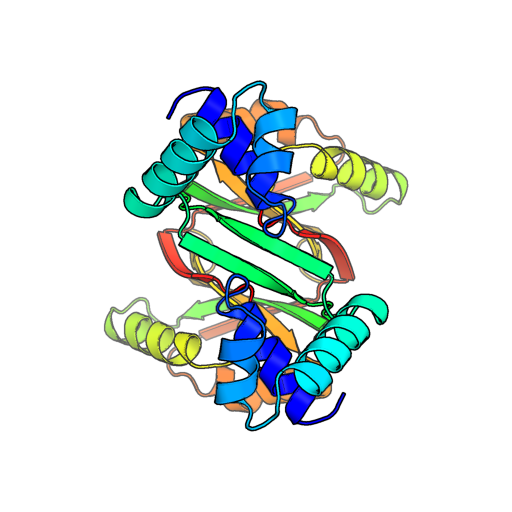C . LEU B 1 54 ? -5.836 2.979 9.023 1 98.75 54 LEU B C 1
ATOM 1632 O O . LEU B 1 54 ? -5.176 2.123 8.43 1 98.75 54 LEU B O 1
ATOM 1636 N N . ASN B 1 55 ? -6.43 2.814 10.172 1 98.56 55 ASN B N 1
ATOM 1637 C CA . ASN B 1 55 ? -6.566 1.503 10.797 1 98.56 55 ASN B CA 1
ATOM 1638 C C . ASN B 1 55 ? -7.703 0.699 10.164 1 98.56 55 ASN B C 1
ATOM 1640 O O . ASN B 1 55 ? -8.875 0.983 10.398 1 98.56 55 ASN B O 1
ATOM 1644 N N . GLU B 1 56 ? -7.355 -0.284 9.438 1 97.62 56 GLU B N 1
ATOM 1645 C CA . GLU B 1 56 ? -8.32 -1.025 8.633 1 97.62 56 GLU B CA 1
ATOM 1646 C C . GLU B 1 56 ? -9.375 -1.691 9.516 1 97.62 56 GLU B C 1
ATOM 1648 O O . GLU B 1 56 ? -10.539 -1.822 9.109 1 97.62 56 GLU B O 1
ATOM 1653 N N . GLU B 1 57 ? -9.016 -2.164 10.688 1 97.12 57 GLU B N 1
ATOM 1654 C CA . GLU B 1 57 ? -9.961 -2.787 11.602 1 97.12 57 GLU B CA 1
ATOM 1655 C C . GLU B 1 57 ? -10.984 -1.775 12.117 1 97.12 57 GLU B C 1
ATOM 1657 O O . GLU B 1 57 ? -12.18 -2.053 12.133 1 97.12 57 GLU B O 1
ATOM 1662 N N . LYS B 1 58 ? -10.523 -0.628 12.406 1 97.88 58 LYS B N 1
ATOM 1663 C CA . LYS B 1 58 ? -11.375 0.395 13 1 97.88 58 LYS B CA 1
ATOM 1664 C C . LYS B 1 58 ? -12.344 0.971 11.977 1 97.88 58 LYS B C 1
ATOM 1666 O O . LYS B 1 58 ? -13.445 1.403 12.32 1 97.88 58 LYS B O 1
ATOM 1671 N N . ILE B 1 59 ? -11.953 0.925 10.758 1 97.88 59 ILE B N 1
ATOM 1672 C CA . ILE B 1 59 ? -12.82 1.52 9.742 1 97.88 59 ILE B CA 1
ATOM 1673 C C . ILE B 1 59 ? -13.625 0.425 9.047 1 97.88 59 ILE B C 1
ATOM 1675 O O . ILE B 1 59 ? -14.203 0.651 7.98 1 97.88 59 ILE B O 1
ATOM 1679 N N . ASN B 1 60 ? -13.586 -0.708 9.492 1 96.94 60 ASN B N 1
ATOM 1680 C CA . ASN B 1 60 ? -14.383 -1.841 9.023 1 96.94 60 ASN B CA 1
ATOM 1681 C C . ASN B 1 60 ? -13.953 -2.283 7.629 1 96.94 60 ASN B C 1
ATOM 1683 O O . ASN B 1 60 ? -14.789 -2.449 6.742 1 96.94 60 ASN B O 1
ATOM 1687 N N . LYS B 1 61 ? -12.672 -2.389 7.441 1 97.69 61 LYS B N 1
ATOM 1688 C CA . LYS B 1 61 ? -12.039 -2.947 6.25 1 97.69 61 LYS B CA 1
ATOM 1689 C C . LYS B 1 61 ? -10.977 -3.975 6.625 1 97.69 61 LYS B C 1
ATOM 1691 O O . LYS B 1 61 ? -9.867 -3.955 6.082 1 97.69 61 LYS B O 1
ATOM 1696 N N . ALA B 1 62 ? -11.32 -4.824 7.52 1 96.06 62 ALA B N 1
ATOM 1697 C CA . ALA B 1 62 ? -10.344 -5.691 8.172 1 96.06 62 ALA B CA 1
ATOM 1698 C C . ALA B 1 62 ? -9.992 -6.887 7.285 1 96.06 62 ALA B C 1
ATOM 1700 O O . ALA B 1 62 ? -8.93 -7.492 7.445 1 96.06 62 ALA B O 1
ATOM 1701 N N . ILE B 1 63 ? -10.914 -7.238 6.387 1 98.12 63 ILE B N 1
ATOM 1702 C CA . ILE B 1 63 ? -10.695 -8.422 5.562 1 98.12 63 ILE B CA 1
ATOM 1703 C C . ILE B 1 63 ? -10.031 -8.016 4.246 1 98.12 63 ILE B C 1
ATOM 1705 O O . ILE B 1 63 ? -10.555 -7.176 3.512 1 98.12 63 ILE B O 1
ATOM 1709 N N . LYS B 1 64 ? -8.898 -8.594 4.047 1 98.56 64 LYS B N 1
ATOM 1710 C CA . LYS B 1 64 ? -8.172 -8.391 2.795 1 98.56 64 LYS B CA 1
ATOM 1711 C C . LYS B 1 64 ? -8.156 -9.664 1.959 1 98.56 64 LYS B C 1
ATOM 1713 O O . LYS B 1 64 ? -7.957 -10.758 2.49 1 98.56 64 LYS B O 1
ATOM 1718 N N . VAL B 1 65 ? -8.375 -9.469 0.686 1 98.69 65 VAL B N 1
ATOM 1719 C CA . VAL B 1 65 ? -8.406 -10.586 -0.247 1 98.69 65 VAL B CA 1
ATOM 1720 C C . VAL B 1 65 ? -7.574 -10.258 -1.481 1 98.69 65 VAL B C 1
ATOM 1722 O O . VAL B 1 65 ? -7.691 -9.172 -2.047 1 98.69 65 VAL B O 1
ATOM 1725 N N . TYR B 1 66 ? -6.746 -11.195 -1.84 1 98.62 66 TYR B N 1
ATOM 1726 C CA . TYR B 1 66 ? -6.062 -11.102 -3.125 1 98.62 66 TYR B CA 1
ATOM 1727 C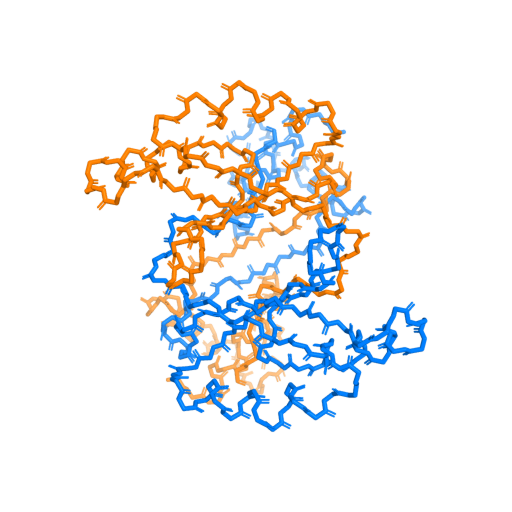 C . TYR B 1 66 ? -6.754 -11.961 -4.176 1 98.62 66 TYR B C 1
ATOM 1729 O O . TYR B 1 66 ? -6.992 -13.148 -3.953 1 98.62 66 TYR B O 1
ATOM 1737 N N . CYS B 1 67 ? -7.07 -11.344 -5.289 1 98.31 67 CYS B N 1
ATOM 1738 C CA . CYS B 1 67 ? -7.758 -12.031 -6.375 1 98.31 67 CYS B CA 1
ATOM 1739 C C . CYS B 1 67 ? -6.879 -12.109 -7.617 1 98.31 67 CYS B C 1
ATOM 1741 O O . CYS B 1 67 ? -6.527 -11.078 -8.195 1 98.31 67 CYS B O 1
ATOM 1743 N N . HIS B 1 68 ? -6.527 -13.336 -7.969 1 98 68 HIS B N 1
ATOM 1744 C CA . HIS B 1 68 ? -5.883 -13.562 -9.258 1 98 68 HIS B CA 1
ATOM 1745 C C . HIS B 1 68 ? -6.914 -13.648 -10.383 1 98 68 HIS B C 1
ATOM 1747 O O . HIS B 1 68 ? -7.809 -14.5 -10.344 1 98 68 HIS B O 1
ATOM 1753 N N . ILE B 1 69 ? -6.727 -12.812 -11.391 1 97.94 69 ILE B N 1
ATOM 1754 C CA . ILE B 1 69 ? -7.695 -12.719 -12.477 1 97.94 69 ILE B CA 1
ATOM 1755 C C . ILE B 1 69 ? -7.09 -13.266 -13.766 1 97.94 69 ILE B C 1
ATOM 1757 O O . ILE B 1 69 ? -5.957 -12.93 -14.117 1 97.94 69 ILE B O 1
ATOM 1761 N N . THR B 1 70 ? -7.797 -14.102 -14.383 1 97.19 70 THR B N 1
ATOM 1762 C CA . THR B 1 70 ? -7.484 -14.539 -15.734 1 97.19 70 THR B CA 1
ATOM 1763 C C . THR B 1 70 ? -8.57 -14.094 -16.703 1 97.19 70 THR B C 1
ATOM 1765 O O . THR B 1 70 ? -9.758 -14.273 -16.453 1 97.19 70 THR B O 1
ATOM 1768 N N . LEU B 1 71 ? -8.188 -13.477 -17.781 1 96.19 71 LEU B N 1
ATOM 1769 C CA . LEU B 1 71 ? -9.133 -13.055 -18.812 1 96.19 71 LEU B CA 1
ATOM 1770 C C . LEU B 1 71 ? -9.344 -14.148 -19.844 1 96.19 71 LEU B C 1
ATOM 1772 O O . LEU B 1 71 ? -8.445 -14.953 -20.094 1 96.19 71 LEU B O 1
ATOM 1776 N N . ALA B 1 72 ? -10.492 -14.133 -20.453 1 94.31 72 ALA B N 1
ATOM 1777 C CA . ALA B 1 72 ? -10.844 -15.141 -21.453 1 94.31 72 ALA B CA 1
ATOM 1778 C C . ALA B 1 72 ? -9.984 -15 -22.703 1 94.31 72 ALA B C 1
ATOM 1780 O O . ALA B 1 72 ? -9.57 -16 -23.281 1 94.31 72 ALA B O 1
ATOM 1781 N N . THR B 1 73 ? -9.812 -13.797 -23.094 1 90.81 73 THR B N 1
ATOM 1782 C CA . THR B 1 73 ? -8.922 -13.477 -24.203 1 90.81 73 THR B CA 1
ATOM 1783 C C . THR B 1 73 ? -8.062 -12.266 -23.891 1 90.81 73 THR B C 1
ATOM 1785 O O . THR B 1 73 ? -8.438 -11.422 -23.062 1 90.81 73 THR B O 1
ATOM 1788 N N . HIS B 1 74 ? -6.922 -12.289 -24.453 1 86.88 74 HIS B N 1
ATOM 1789 C CA . HIS B 1 74 ? -6.004 -11.18 -24.234 1 86.88 74 HIS B CA 1
ATOM 1790 C C . HIS B 1 74 ? -6.117 -10.133 -25.328 1 86.88 74 HIS B C 1
ATOM 1792 O O . HIS B 1 74 ? -5.117 -9.758 -25.953 1 86.88 74 HIS B O 1
ATOM 1798 N N . SER B 1 75 ? -7.363 -9.68 -25.547 1 90.88 75 SER B N 1
ATOM 1799 C CA . SER B 1 75 ? -7.562 -8.594 -26.5 1 90.88 75 SER B CA 1
ATOM 1800 C C . SER B 1 75 ? -7.434 -7.234 -25.812 1 90.88 75 SER B C 1
ATOM 1802 O O . SER B 1 75 ? -7.77 -7.09 -24.641 1 90.88 75 SER B O 1
ATOM 1804 N N . ARG B 1 76 ? -6.98 -6.32 -26.594 1 91.81 76 ARG B N 1
ATOM 1805 C CA . ARG B 1 76 ? -6.812 -4.965 -26.078 1 91.81 76 ARG B CA 1
ATOM 1806 C C . ARG B 1 76 ? -8.133 -4.418 -25.531 1 91.81 7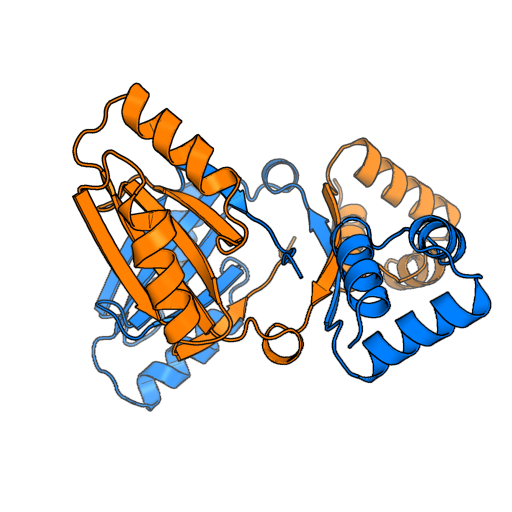6 ARG B C 1
ATOM 1808 O O . ARG B 1 76 ? -8.156 -3.742 -24.5 1 91.81 76 ARG B O 1
ATOM 1815 N N . GLU B 1 77 ? -9.125 -4.707 -26.203 1 92.12 77 GLU B N 1
ATOM 1816 C CA . GLU B 1 77 ? -10.445 -4.223 -25.828 1 92.12 77 GLU B CA 1
ATOM 1817 C C . GLU B 1 77 ? -10.859 -4.762 -24.453 1 92.12 77 GLU B C 1
ATOM 1819 O O . GLU B 1 77 ? -11.305 -4 -23.594 1 92.12 77 GLU B O 1
ATOM 1824 N N . LEU B 1 78 ? -10.711 -6.023 -24.234 1 91.12 78 LEU B N 1
ATOM 1825 C CA . LEU B 1 78 ? -11.086 -6.641 -22.969 1 91.12 78 LEU B CA 1
ATOM 1826 C C . LEU B 1 78 ? -10.195 -6.152 -21.828 1 91.12 78 LEU B C 1
ATOM 1828 O O . LEU B 1 78 ? -10.672 -5.91 -20.719 1 91.12 78 LEU B O 1
ATOM 1832 N N . ILE B 1 79 ? -8.992 -6.02 -22.125 1 93.88 79 ILE B N 1
ATOM 1833 C CA . ILE B 1 79 ? -8.031 -5.543 -21.141 1 93.88 79 ILE B CA 1
ATOM 1834 C C . ILE B 1 79 ? -8.383 -4.121 -20.719 1 93.88 79 ILE B C 1
ATOM 1836 O O . ILE B 1 79 ? -8.461 -3.82 -19.531 1 93.88 79 ILE B O 1
ATOM 1840 N N . ASP B 1 80 ? -8.648 -3.248 -21.688 1 95.25 80 ASP B N 1
ATOM 1841 C CA . ASP B 1 80 ? -8.984 -1.858 -21.406 1 95.25 80 ASP B CA 1
ATOM 1842 C C . ASP B 1 80 ? -10.305 -1.766 -20.641 1 95.25 80 ASP B C 1
ATOM 1844 O O . ASP B 1 80 ? -10.43 -0.966 -19.703 1 95.25 80 ASP B O 1
ATOM 1848 N N . ASN B 1 81 ? -11.211 -2.547 -21.047 1 94.38 81 ASN B N 1
ATOM 1849 C CA . ASN B 1 81 ? -12.492 -2.594 -20.344 1 94.38 81 ASN B CA 1
ATOM 1850 C C . ASN B 1 81 ? -12.32 -3.02 -18.891 1 94.38 81 ASN B C 1
ATOM 1852 O O . ASN B 1 81 ? -12.891 -2.408 -17.984 1 94.38 81 ASN B O 1
ATOM 1856 N N . PHE B 1 82 ? -11.555 -4.055 -18.688 1 96.12 82 PHE B N 1
ATOM 1857 C CA . PHE B 1 82 ? -11.281 -4.547 -17.328 1 96.12 82 PHE B CA 1
ATOM 1858 C C . PHE B 1 82 ? -10.633 -3.461 -16.484 1 96.12 82 PHE B C 1
ATOM 1860 O O . PHE B 1 82 ? -11.109 -3.15 -15.391 1 96.12 82 PHE B O 1
ATOM 1867 N N . LYS B 1 83 ? -9.594 -2.846 -17.047 1 96.38 83 LYS B N 1
ATOM 1868 C CA . LYS B 1 83 ? -8.852 -1.796 -16.344 1 96.38 83 LYS B CA 1
ATOM 1869 C C . LYS B 1 83 ? -9.773 -0.646 -15.945 1 96.38 83 LYS B C 1
ATOM 1871 O O . LYS B 1 83 ? -9.711 -0.156 -14.82 1 96.38 83 LYS B O 1
ATOM 1876 N N . ASN B 1 84 ? -10.633 -0.239 -16.797 1 95.88 84 ASN B N 1
ATOM 1877 C CA . ASN B 1 84 ? -11.547 0.876 -16.562 1 95.88 84 ASN B CA 1
ATOM 1878 C C . ASN B 1 84 ? -12.523 0.566 -15.43 1 95.88 84 ASN B C 1
ATOM 1880 O O . ASN B 1 84 ? -12.82 1.43 -14.602 1 95.88 84 ASN B O 1
ATOM 1884 N N . ASN B 1 85 ? -13 -0.621 -15.406 1 95.5 85 ASN B N 1
ATOM 1885 C CA . ASN B 1 85 ? -13.969 -1.009 -14.383 1 95.5 85 ASN B CA 1
ATOM 1886 C C . ASN B 1 85 ? -13.32 -1.095 -13 1 95.5 85 ASN B C 1
ATOM 1888 O O . ASN B 1 85 ? -13.836 -0.536 -12.031 1 95.5 85 ASN B O 1
ATOM 1892 N N . VAL B 1 86 ? -12.18 -1.734 -12.953 1 96.5 86 VAL B N 1
ATOM 1893 C CA . VAL B 1 86 ? -11.555 -1.993 -11.664 1 96.5 86 VAL B CA 1
ATOM 1894 C C . VAL B 1 86 ? -11.062 -0.682 -11.055 1 96.5 86 VAL B C 1
ATOM 1896 O O . VAL B 1 86 ? -11.023 -0.529 -9.828 1 96.5 86 VAL B O 1
ATOM 1899 N N . ALA B 1 87 ? -10.711 0.287 -11.922 1 94.62 87 ALA B N 1
ATOM 1900 C CA . ALA B 1 87 ? -10.18 1.568 -11.469 1 94.62 87 ALA B CA 1
ATOM 1901 C C . ALA B 1 87 ? -11.211 2.328 -10.641 1 94.62 87 ALA B C 1
ATOM 1903 O O . ALA B 1 87 ? -10.852 3.152 -9.797 1 94.62 87 ALA B O 1
ATOM 1904 N N . HIS B 1 88 ? -12.5 1.987 -10.719 1 93.25 88 HIS B N 1
ATOM 1905 C CA . HIS B 1 88 ? -13.547 2.805 -10.125 1 93.25 88 HIS B CA 1
ATOM 1906 C C . HIS B 1 88 ? -14.25 2.059 -8.992 1 93.25 88 HIS B C 1
ATOM 1908 O O . HIS B 1 88 ? -15.141 2.609 -8.336 1 93.25 88 HIS B O 1
ATOM 1914 N N . LEU B 1 89 ? -13.875 0.858 -8.773 1 96.31 89 LEU B N 1
ATOM 1915 C CA . LEU B 1 89 ? -14.484 0.09 -7.691 1 96.31 89 LEU B CA 1
ATOM 1916 C C . LEU B 1 89 ? -13.789 0.373 -6.363 1 96.31 89 LEU B C 1
ATOM 1918 O O . LEU B 1 89 ? -12.602 0.097 -6.211 1 96.31 89 LEU B O 1
ATOM 1922 N N . PRO B 1 90 ? -14.484 0.823 -5.375 1 95.38 90 PRO B N 1
ATOM 1923 C CA . PRO B 1 90 ? -13.859 1.293 -4.137 1 95.38 90 PRO B CA 1
ATOM 1924 C C . PRO B 1 90 ? -13.305 0.152 -3.287 1 95.38 90 PRO B C 1
ATOM 1926 O O . PRO B 1 90 ? -12.391 0.361 -2.488 1 95.38 90 PRO B O 1
ATOM 1929 N N . GLU B 1 91 ? -13.852 -1.026 -3.492 1 97.62 91 GLU B N 1
ATOM 1930 C CA . GLU B 1 91 ? -13.375 -2.172 -2.719 1 97.62 91 GLU B CA 1
ATOM 1931 C C . GLU B 1 91 ? -11.961 -2.568 -3.131 1 97.62 91 GLU B C 1
ATOM 1933 O O . GLU B 1 91 ? -11.25 -3.23 -2.373 1 97.62 91 GLU B O 1
ATOM 1938 N N . ILE B 1 92 ? -11.609 -2.201 -4.375 1 98.5 92 ILE 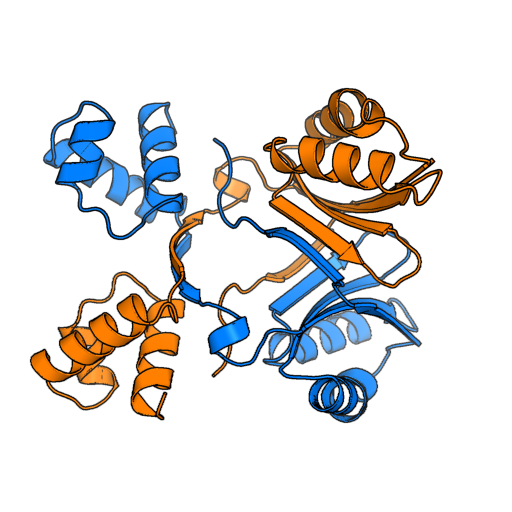B N 1
ATOM 1939 C CA . ILE B 1 92 ? -10.305 -2.57 -4.895 1 98.5 92 ILE B CA 1
ATOM 1940 C C . ILE B 1 92 ? -9.266 -1.525 -4.48 1 98.5 92 ILE B C 1
ATOM 1942 O O . ILE B 1 92 ? -9.375 -0.354 -4.848 1 98.5 92 ILE B O 1
ATOM 1946 N N . MET B 1 93 ? -8.273 -2.01 -3.744 1 98.25 93 MET B N 1
ATOM 1947 C CA . MET B 1 93 ? -7.207 -1.132 -3.275 1 98.25 93 MET B CA 1
ATOM 1948 C C . MET B 1 93 ? -6.078 -1.059 -4.297 1 98.25 93 MET B C 1
ATOM 1950 O O . MET B 1 93 ? -5.398 -0.036 -4.406 1 98.25 93 MET B O 1
ATOM 1954 N N . SER B 1 94 ? -5.891 -2.172 -4.965 1 98.44 94 SER B N 1
ATOM 1955 C CA . SER B 1 94 ? -4.84 -2.213 -5.977 1 98.44 94 SER B CA 1
ATOM 1956 C C . SER B 1 94 ? -5.18 -3.199 -7.09 1 98.44 94 SER B C 1
ATOM 1958 O O . SER B 1 94 ? -5.949 -4.141 -6.879 1 98.44 94 SER B O 1
ATOM 1960 N N . CYS B 1 95 ? -4.637 -2.926 -8.234 1 98.62 95 CYS B N 1
ATOM 1961 C CA . CYS B 1 95 ? -4.707 -3.787 -9.406 1 98.62 95 CYS B CA 1
ATOM 1962 C C . CYS B 1 95 ? -3.404 -3.729 -10.203 1 98.62 95 CYS B C 1
ATOM 1964 O O . CYS B 1 95 ? -3.023 -2.668 -10.703 1 98.62 95 CYS B O 1
ATOM 1966 N N . GLN B 1 96 ? -2.816 -4.887 -10.273 1 98.44 96 GLN B N 1
ATOM 1967 C CA . GLN B 1 96 ? -1.553 -5 -11 1 98.44 96 GLN B CA 1
ATOM 1968 C C . GLN B 1 96 ? -1.691 -5.926 -12.203 1 98.44 96 GLN B C 1
ATOM 1970 O O . GLN B 1 96 ? -2.238 -7.023 -12.094 1 98.44 96 GLN B O 1
ATOM 1975 N N . HIS B 1 97 ? -1.243 -5.449 -13.391 1 97.75 97 HIS B N 1
ATOM 1976 C CA . HIS B 1 97 ? -1.084 -6.316 -14.555 1 97.75 97 HIS B CA 1
ATOM 1977 C C . HIS B 1 97 ? 0.214 -7.113 -14.477 1 97.75 97 HIS B C 1
ATOM 1979 O O . HIS B 1 97 ? 1.3 -6.531 -14.391 1 97.75 97 HIS B O 1
ATOM 1985 N N . LEU B 1 98 ? 0.087 -8.438 -14.594 1 97.75 98 LEU B N 1
ATOM 1986 C CA . LEU B 1 98 ? 1.236 -9.266 -14.258 1 97.75 98 LEU B CA 1
ATOM 1987 C C . LEU B 1 98 ? 1.75 -10.016 -15.484 1 97.75 98 LEU B C 1
ATOM 1989 O O . LEU B 1 98 ? 0.998 -10.25 -16.438 1 97.75 98 LEU B O 1
ATOM 1993 N N . SER B 1 99 ? 3.082 -10.5 -15.648 1 95 99 SER B N 1
ATOM 1994 C CA . SER B 1 99 ? 3.701 -11.344 -16.672 1 95 99 SER B CA 1
ATOM 1995 C C . SER B 1 99 ? 3.514 -12.82 -16.344 1 95 99 SER B C 1
ATOM 1997 O O . SER B 1 99 ? 3.859 -13.688 -17.156 1 95 99 SER B O 1
ATOM 1999 N N . GLY B 1 100 ? 2.828 -13.234 -15.406 1 88.69 100 GLY B N 1
ATOM 2000 C CA . GLY B 1 100 ? 2.789 -14.602 -14.914 1 88.69 100 GLY B CA 1
ATOM 2001 C C . GLY B 1 100 ? 1.535 -15.352 -15.32 1 88.69 100 GLY B C 1
ATOM 2002 O O . GLY B 1 100 ? 0.984 -15.109 -16.406 1 88.69 100 GLY B O 1
ATOM 2003 N N . ASN B 1 101 ? 1.18 -16.328 -14.5 1 90.62 101 ASN B N 1
ATOM 2004 C CA . ASN B 1 101 ? 0.103 -17.266 -14.805 1 90.62 101 ASN B CA 1
ATOM 2005 C C . ASN B 1 101 ? -1.262 -16.578 -14.766 1 90.62 101 ASN B C 1
ATOM 2007 O O . ASN B 1 101 ? -2.242 -17.109 -15.281 1 90.62 101 ASN B O 1
ATOM 2011 N N . TYR B 1 102 ? -1.282 -15.484 -14.164 1 95.44 102 TYR B N 1
ATOM 2012 C CA . TYR B 1 102 ? -2.502 -14.688 -14.117 1 95.44 102 TYR B CA 1
ATOM 2013 C C . TYR B 1 102 ? -2.309 -13.352 -14.812 1 95.44 102 TYR B C 1
ATOM 2015 O O . TYR B 1 102 ? -1.188 -12.844 -14.898 1 95.44 102 TYR B O 1
ATOM 2023 N N . ASP B 1 103 ? -3.412 -12.797 -15.266 1 96.88 103 ASP B N 1
ATOM 2024 C CA . ASP B 1 103 ? -3.336 -11.523 -15.969 1 96.88 103 ASP B CA 1
ATOM 2025 C C . ASP B 1 103 ? -3.252 -10.359 -14.984 1 96.88 103 ASP B C 1
ATOM 2027 O O . ASP B 1 103 ? -2.438 -9.453 -15.156 1 96.88 103 ASP B O 1
ATOM 2031 N N . PHE B 1 104 ? -4.125 -10.477 -13.938 1 98.06 104 PHE B N 1
ATOM 2032 C CA . PHE B 1 104 ? -4.168 -9.367 -12.984 1 98.06 104 PHE B CA 1
ATOM 2033 C C . PHE B 1 104 ? -4.188 -9.883 -11.555 1 98.06 104 PHE B C 1
ATOM 2035 O O . PHE B 1 104 ? -4.668 -10.992 -11.289 1 98.06 104 PHE B O 1
ATOM 2042 N N . LEU B 1 105 ? -3.664 -9.07 -10.656 1 98.5 105 LEU B N 1
ATOM 2043 C CA . LEU B 1 105 ? -3.775 -9.273 -9.219 1 98.5 105 LEU B CA 1
ATOM 2044 C C . LEU B 1 105 ? -4.484 -8.102 -8.555 1 98.5 105 LEU B C 1
ATOM 2046 O O . LEU B 1 105 ? -4.039 -6.953 -8.664 1 98.5 105 LEU B O 1
ATOM 2050 N N . LEU B 1 106 ? -5.594 -8.398 -7.914 1 98.75 106 LEU B N 1
ATOM 2051 C CA . LEU B 1 106 ? -6.34 -7.395 -7.16 1 98.75 106 LEU B CA 1
ATOM 2052 C C . LEU B 1 106 ? -6.074 -7.531 -5.668 1 98.75 106 LEU B C 1
ATOM 2054 O O . LEU B 1 106 ? -5.961 -8.648 -5.152 1 98.75 106 LEU B O 1
ATOM 2058 N N . LYS B 1 107 ? -5.984 -6.457 -5.004 1 98.81 107 LYS B N 1
ATOM 2059 C CA . LYS B 1 107 ? -6.16 -6.402 -3.557 1 98.81 107 LYS B CA 1
ATOM 2060 C C . LYS B 1 107 ? -7.504 -5.785 -3.188 1 98.81 107 LYS B C 1
ATOM 2062 O O . LYS B 1 107 ? -7.801 -4.656 -3.576 1 98.81 107 LYS B O 1
ATOM 2067 N N . VAL B 1 108 ? -8.266 -6.516 -2.465 1 98.75 108 VAL B N 1
ATOM 2068 C CA . VAL B 1 108 ? -9.617 -6.105 -2.105 1 98.75 108 VAL B CA 1
ATOM 2069 C C . VAL B 1 108 ? -9.734 -5.98 -0.588 1 98.75 108 VAL B C 1
ATOM 2071 O O . VAL B 1 108 ? -9.234 -6.828 0.151 1 98.75 108 VAL B O 1
ATOM 2074 N N . ALA B 1 109 ? -10.367 -4.953 -0.13 1 98.62 109 ALA B N 1
ATOM 2075 C CA . ALA B 1 109 ? -10.633 -4.75 1.291 1 98.62 109 ALA B CA 1
ATOM 2076 C C . ALA B 1 109 ? -12.133 -4.637 1.552 1 98.62 109 ALA B C 1
ATOM 2078 O O . ALA B 1 109 ? -12.82 -3.824 0.925 1 98.62 109 ALA B O 1
ATOM 2079 N N . VAL B 1 110 ? -12.609 -5.461 2.447 1 98.44 110 VAL B N 1
ATOM 2080 C CA . VAL B 1 110 ? -14.039 -5.5 2.756 1 98.44 110 VAL B CA 1
ATOM 2081 C C . VAL B 1 110 ? -14.234 -5.648 4.262 1 98.44 110 VAL B C 1
ATOM 2083 O O . VAL B 1 110 ? -13.281 -5.898 5 1 98.44 110 VAL B O 1
ATOM 2086 N N . SER B 1 111 ? -15.453 -5.492 4.703 1 97.81 111 SER B N 1
ATOM 2087 C CA . SER B 1 111 ? -15.766 -5.543 6.129 1 97.81 111 SER B CA 1
ATOM 2088 C C . SER B 1 111 ? -15.906 -6.98 6.613 1 97.81 111 SER B C 1
ATOM 2090 O O . SER B 1 111 ? -15.578 -7.289 7.762 1 97.81 111 SER B O 1
ATOM 2092 N N . ASP B 1 112 ? -16.438 -7.816 5.75 1 97.25 112 ASP B N 1
ATOM 2093 C CA . ASP B 1 112 ? -16.719 -9.203 6.113 1 97.25 112 ASP B CA 1
ATOM 2094 C C . ASP B 1 112 ? -16.953 -10.055 4.871 1 97.25 112 ASP B C 1
ATOM 2096 O O . ASP B 1 112 ? -16.859 -9.562 3.744 1 97.25 112 ASP B O 1
ATOM 2100 N N . MET B 1 113 ? -17.234 -11.281 5.141 1 96.62 113 MET B N 1
ATOM 2101 C CA . MET B 1 113 ? -17.359 -12.234 4.047 1 96.62 113 MET B CA 1
ATOM 2102 C C . MET B 1 113 ? -18.594 -11.93 3.203 1 96.62 113 MET B C 1
ATOM 2104 O O . MET B 1 113 ? -18.594 -12.141 1.99 1 96.62 113 MET B O 1
ATOM 2108 N N . THR B 1 114 ? -19.641 -11.469 3.83 1 98.06 114 THR B N 1
ATOM 2109 C CA . THR B 1 114 ? -20.859 -11.117 3.107 1 98.06 114 THR B CA 1
ATOM 2110 C C . THR B 1 114 ? -20.578 -10.008 2.098 1 98.06 114 THR B C 1
ATOM 2112 O O . THR B 1 114 ? -21 -10.094 0.938 1 98.06 114 THR B O 1
ATOM 2115 N N . GLN B 1 115 ? -19.906 -8.984 2.559 1 97.94 115 GLN B N 1
ATOM 2116 C CA . GLN B 1 115 ? -19.547 -7.895 1.648 1 97.94 115 GLN B CA 1
ATOM 2117 C C . GLN B 1 115 ? -18.672 -8.398 0.51 1 97.94 115 GLN B C 1
ATOM 2119 O O . GLN B 1 115 ? -18.797 -7.934 -0.627 1 97.94 115 GLN B O 1
ATOM 2124 N N . TYR B 1 116 ? -17.75 -9.344 0.809 1 98.38 116 TYR B N 1
ATOM 2125 C CA . TYR B 1 116 ? -16.906 -9.891 -0.242 1 98.38 116 TYR B CA 1
ATOM 2126 C C . TYR B 1 116 ? -17.734 -10.641 -1.279 1 98.38 116 TYR B C 1
ATOM 2128 O O . TYR B 1 116 ? -17.531 -10.461 -2.484 1 98.38 116 TYR B O 1
ATOM 2136 N N . GLN B 1 117 ? -18.578 -11.461 -0.791 1 97.94 117 GLN B N 1
ATOM 2137 C CA . GLN B 1 117 ? -19.453 -12.211 -1.697 1 97.94 117 GLN B CA 1
ATOM 2138 C C . GLN B 1 117 ? -20.25 -11.273 -2.602 1 97.94 117 GLN B C 1
ATOM 2140 O O . GLN B 1 117 ? -20.344 -11.508 -3.807 1 97.94 117 GLN B O 1
ATOM 2145 N N . GLN B 1 118 ? -20.781 -10.203 -2.018 1 98.12 118 GLN B N 1
ATOM 2146 C CA . GLN B 1 118 ? -21.531 -9.219 -2.785 1 98.12 118 GLN B CA 1
ATOM 2147 C C . GLN B 1 118 ? -20.641 -8.539 -3.822 1 98.12 118 GLN B C 1
ATOM 2149 O O . GLN B 1 118 ? -21.062 -8.336 -4.965 1 98.12 118 GLN B O 1
ATOM 2154 N N . PHE B 1 119 ? -19.5 -8.234 -3.404 1 98.25 119 PHE B N 1
ATOM 2155 C CA . PHE B 1 119 ? -18.547 -7.617 -4.316 1 98.25 119 PHE B CA 1
ATOM 2156 C C . PHE B 1 119 ? -18.281 -8.523 -5.508 1 98.25 119 PHE B C 1
ATOM 2158 O O . PHE B 1 119 ? -18.328 -8.078 -6.656 1 98.25 119 PHE B O 1
ATOM 2165 N N . VAL B 1 120 ? -18 -9.82 -5.273 1 97.75 120 VAL B N 1
ATOM 2166 C CA . VAL B 1 120 ? -17.672 -10.773 -6.324 1 97.75 120 VAL B CA 1
ATOM 2167 C C . VAL B 1 120 ? -18.875 -10.945 -7.258 1 97.75 120 VAL B C 1
ATOM 2169 O O . VAL B 1 120 ? -18.734 -10.852 -8.477 1 97.75 120 VAL B O 1
ATOM 2172 N N . LEU B 1 121 ? -20.016 -11.086 -6.684 1 96.75 121 LEU B N 1
ATOM 2173 C CA . LEU B 1 121 ? -21.203 -11.414 -7.461 1 96.75 121 LEU B CA 1
ATOM 2174 C C . LEU B 1 121 ? -21.703 -10.195 -8.234 1 96.75 121 LEU B C 1
ATOM 2176 O O . LEU B 1 121 ? -22.031 -10.297 -9.414 1 96.75 121 LEU B O 1
ATOM 2180 N N . ASP B 1 122 ? -21.656 -9.023 -7.594 1 97.12 122 ASP B N 1
ATOM 2181 C CA . ASP B 1 122 ? -22.359 -7.871 -8.148 1 97.12 122 ASP B CA 1
ATOM 2182 C C . ASP B 1 122 ? -21.406 -6.98 -8.938 1 97.12 122 ASP B C 1
ATOM 2184 O O . ASP B 1 122 ? -21.844 -6.172 -9.766 1 97.12 122 ASP B O 1
ATOM 2188 N N . LYS B 1 123 ? -20.219 -7.082 -8.688 1 96.75 123 LYS B N 1
ATOM 2189 C CA . LYS B 1 123 ? -19.297 -6.125 -9.297 1 96.75 123 LYS B CA 1
ATOM 2190 C C . LYS B 1 123 ? -18.234 -6.832 -10.133 1 96.75 123 LYS B C 1
ATOM 2192 O O . LYS B 1 123 ? -18.156 -6.629 -11.344 1 96.75 123 LYS B O 1
ATOM 2197 N N . LEU B 1 124 ? -17.547 -7.781 -9.547 1 96.25 124 LEU B N 1
ATOM 2198 C CA . LEU B 1 124 ? -16.438 -8.414 -10.25 1 96.25 124 LEU B CA 1
ATOM 2199 C C . LEU B 1 124 ? -16.953 -9.336 -11.352 1 96.25 124 LEU B C 1
ATOM 2201 O O . LEU B 1 124 ? -16.469 -9.273 -12.484 1 96.25 124 LEU B O 1
ATOM 2205 N N . SER B 1 125 ? -17.922 -10.102 -11.047 1 94.5 125 SER B N 1
ATOM 2206 C CA . SER B 1 125 ? -18.406 -11.117 -11.977 1 94.5 125 SER B CA 1
ATOM 2207 C C . SER B 1 125 ? -19.141 -10.477 -13.156 1 94.5 125 SER B C 1
ATOM 2209 O O . SER B 1 125 ? -19.359 -11.125 -14.18 1 94.5 125 SER B O 1
ATOM 2211 N N . VAL B 1 126 ? -19.484 -9.234 -13.047 1 94.69 126 VAL B N 1
ATOM 2212 C CA . VAL B 1 126 ? -20.25 -8.57 -14.102 1 94.69 126 VAL B CA 1
ATOM 2213 C C . VAL B 1 126 ? -19.281 -7.969 -15.125 1 94.69 126 VAL B C 1
ATOM 2215 O O . VAL B 1 126 ? -19.703 -7.582 -16.219 1 94.69 126 VAL B O 1
ATOM 2218 N N . ILE B 1 127 ? -18.062 -7.859 -14.773 1 95.19 127 ILE B N 1
ATOM 2219 C CA . ILE B 1 127 ? -17.078 -7.359 -15.719 1 95.19 127 ILE B CA 1
ATOM 2220 C C . ILE B 1 127 ? -16.859 -8.383 -16.828 1 95.19 127 ILE B C 1
ATOM 2222 O O . ILE B 1 127 ? -16.438 -9.508 -16.578 1 95.19 127 ILE B O 1
ATOM 2226 N N . LYS B 1 128 ? -17.016 -7.996 -18.031 1 93.25 128 LYS B N 1
ATOM 2227 C CA . LYS B 1 128 ? -16.922 -8.891 -19.188 1 93.25 128 LYS B CA 1
ATOM 2228 C C . LYS B 1 128 ? -15.477 -9.328 -19.406 1 93.25 128 LYS B C 1
ATOM 2230 O O . LYS B 1 128 ? -14.547 -8.531 -19.297 1 93.25 128 LYS B O 1
ATOM 2235 N N . GLY B 1 129 ? -15.367 -10.633 -19.734 1 93.56 129 GLY B N 1
ATOM 2236 C CA . GLY B 1 129 ? -14.078 -11.102 -20.203 1 93.56 129 GLY B CA 1
ATOM 2237 C C . GLY B 1 129 ? -13.281 -11.828 -19.141 1 93.56 129 GLY B C 1
ATOM 2238 O O . GLY B 1 129 ? -12.211 -12.367 -19.422 1 93.56 129 GLY B O 1
ATOM 2239 N N . ILE B 1 130 ? -13.82 -11.859 -17.953 1 96 130 ILE B N 1
ATOM 2240 C CA . ILE B 1 130 ? -13.133 -12.602 -16.891 1 96 130 ILE B CA 1
ATOM 2241 C C . ILE B 1 130 ? -13.406 -14.094 -17.062 1 96 130 ILE B C 1
ATOM 2243 O O . ILE B 1 130 ? -14.562 -14.516 -17.109 1 96 130 ILE B O 1
ATOM 2247 N N . SER B 1 131 ? -12.367 -14.773 -17.188 1 96.25 131 SER B N 1
ATOM 2248 C CA . SER B 1 131 ? -12.484 -16.219 -17.312 1 96.25 131 SER B CA 1
ATOM 2249 C C . SER B 1 131 ? -12.391 -16.922 -15.961 1 96.25 131 SER B C 1
ATOM 2251 O O . SER B 1 131 ? -13.094 -17.906 -15.711 1 96.25 131 SER B O 1
ATOM 2253 N N . ASN B 1 132 ? -11.578 -16.438 -15.094 1 96.12 132 ASN B N 1
ATOM 2254 C CA . ASN B 1 132 ? -11.352 -17.078 -13.805 1 96.12 132 ASN B CA 1
ATOM 2255 C C . ASN B 1 132 ? -10.922 -16.062 -12.742 1 96.12 132 ASN B C 1
ATOM 2257 O O . ASN B 1 132 ? -10.188 -15.125 -13.039 1 96.12 132 ASN B O 1
ATOM 2261 N N . VAL B 1 133 ? -11.438 -16.281 -11.547 1 96.5 133 VAL B N 1
ATOM 2262 C CA . VAL B 1 133 ? -11.031 -15.547 -10.359 1 96.5 133 VAL B CA 1
ATOM 2263 C C . VAL B 1 133 ? -10.594 -16.516 -9.266 1 96.5 133 VAL B C 1
ATOM 2265 O O . VAL B 1 133 ? -11.383 -17.344 -8.82 1 96.5 133 VAL B O 1
ATOM 2268 N N . GLN B 1 134 ? -9.383 -16.453 -8.898 1 96.62 134 GLN B N 1
ATOM 2269 C CA . GLN B 1 134 ? -8.898 -17.219 -7.762 1 96.62 134 GLN B CA 1
ATOM 2270 C C . GLN B 1 134 ? -8.617 -16.312 -6.562 1 96.62 134 GLN B C 1
ATOM 2272 O O . GLN B 1 134 ? -7.723 -15.469 -6.613 1 96.62 134 GLN B O 1
ATOM 2277 N N . SER B 1 135 ? -9.367 -16.578 -5.5 1 97.38 135 SER B N 1
ATOM 2278 C CA . SER B 1 135 ? -9.289 -15.68 -4.348 1 97.38 135 SER B CA 1
ATOM 2279 C C . SER B 1 135 ? -8.5 -16.312 -3.205 1 97.38 135 SER B C 1
ATOM 2281 O O . SER B 1 135 ? -8.633 -17.516 -2.949 1 97.38 135 SER B O 1
ATOM 2283 N N . SER B 1 136 ? -7.656 -15.531 -2.561 1 98.12 136 SER B N 1
ATOM 2284 C CA . SER B 1 136 ? -6.949 -15.922 -1.345 1 98.12 136 SER B CA 1
ATOM 2285 C C . SER B 1 136 ? -7.148 -14.891 -0.235 1 98.12 136 SER B C 1
ATOM 2287 O O . SER B 1 136 ? -6.891 -13.703 -0.429 1 98.12 136 SER B O 1
ATOM 2289 N N . PHE B 1 137 ? -7.566 -15.375 0.875 1 98.25 137 PHE B N 1
ATOM 2290 C CA . PHE B 1 137 ? -7.789 -14.484 2.008 1 98.25 137 PHE B CA 1
ATOM 2291 C C . PHE B 1 137 ? -6.512 -14.312 2.82 1 98.25 137 PHE B C 1
ATOM 2293 O O . PHE B 1 137 ? -5.781 -15.281 3.049 1 98.25 137 PHE B O 1
ATOM 2300 N N . VAL B 1 138 ? -6.273 -13.148 3.268 1 98.5 138 VAL B N 1
ATOM 2301 C CA . VAL B 1 138 ? -5.125 -12.883 4.129 1 98.5 138 VAL B CA 1
ATOM 2302 C C . VAL B 1 138 ? -5.418 -13.367 5.543 1 98.5 138 VAL B C 1
ATOM 2304 O O . VAL B 1 138 ? -6.309 -12.844 6.215 1 98.5 138 VAL B O 1
ATOM 2307 N N . LEU B 1 139 ? -4.691 -14.336 5.938 1 97.06 139 LEU B N 1
ATOM 2308 C CA . LEU B 1 139 ? -4.836 -14.875 7.285 1 97.06 139 LEU B CA 1
ATOM 2309 C C . LEU B 1 139 ? -4.082 -14.016 8.297 1 97.06 139 LEU B C 1
ATOM 2311 O O . LEU B 1 139 ? -4.52 -13.867 9.438 1 97.06 139 LEU B O 1
ATOM 2315 N N . GLU B 1 140 ? -2.953 -13.531 7.879 1 96.81 140 GLU B N 1
ATOM 2316 C CA . GLU B 1 140 ? -2.078 -12.703 8.703 1 96.81 140 GLU B CA 1
ATOM 2317 C C . GLU B 1 140 ? -1.245 -11.758 7.84 1 96.81 140 GLU B C 1
ATOM 2319 O O . GLU B 1 140 ? -0.719 -12.156 6.797 1 96.81 140 GLU B O 1
ATOM 2324 N N . GLU B 1 141 ? -1.276 -10.555 8.242 1 97.31 141 GLU B N 1
ATOM 2325 C CA . GLU B 1 141 ? -0.402 -9.562 7.617 1 97.31 141 GLU B CA 1
ATOM 2326 C C . GLU B 1 141 ? 0.93 -9.461 8.352 1 97.31 141 GLU B C 1
ATOM 2328 O O . GLU B 1 141 ? 0.987 -8.953 9.477 1 97.31 141 GLU B O 1
ATOM 2333 N N . ILE B 1 142 ? 1.995 -9.914 7.766 1 96.88 142 ILE B N 1
ATOM 2334 C CA . ILE B 1 142 ? 3.309 -9.906 8.398 1 96.88 142 ILE B CA 1
ATOM 2335 C C . I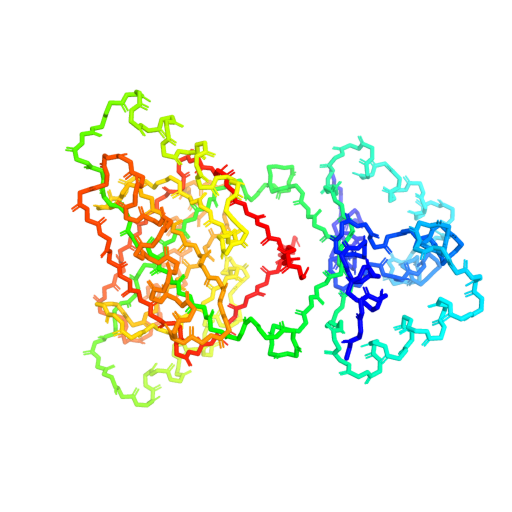LE B 1 142 ? 3.969 -8.539 8.203 1 96.88 142 ILE B C 1
ATOM 2337 O O . ILE B 1 142 ? 4.609 -8.016 9.125 1 96.88 142 ILE B O 1
ATOM 2341 N N . LYS B 1 143 ? 3.844 -8.078 7.07 1 96.75 143 LYS B N 1
ATOM 2342 C CA . LYS B 1 143 ? 4.426 -6.801 6.664 1 96.75 143 LYS B CA 1
ATOM 2343 C C . LYS B 1 143 ? 3.559 -6.117 5.609 1 96.75 143 LYS B C 1
ATOM 2345 O O . LYS B 1 143 ? 3.01 -6.773 4.727 1 96.75 143 LYS B O 1
ATOM 2350 N N . ASN B 1 144 ? 3.398 -4.828 5.727 1 97 144 ASN B N 1
ATOM 2351 C CA . ASN B 1 144 ? 2.701 -4 4.746 1 97 144 ASN B CA 1
ATOM 2352 C C . ASN B 1 144 ? 3.182 -2.555 4.789 1 97 144 ASN B C 1
ATOM 2354 O O . ASN B 1 144 ? 2.527 -1.695 5.383 1 97 144 ASN B O 1
ATOM 2358 N N . ASP B 1 145 ? 4.297 -2.285 4.117 1 96.69 145 ASP B N 1
ATOM 2359 C CA . ASP B 1 145 ? 4.953 -0.985 4.227 1 96.69 145 ASP B CA 1
ATOM 2360 C C . ASP B 1 145 ? 4.637 -0.107 3.02 1 96.69 145 ASP B C 1
ATOM 2362 O O . ASP B 1 145 ? 4.492 -0.608 1.901 1 96.69 145 ASP B O 1
ATOM 2366 N N . THR B 1 146 ? 4.504 1.159 3.312 1 97.94 146 THR B N 1
ATOM 2367 C CA . THR B 1 146 ? 4.523 2.131 2.225 1 97.94 146 THR B CA 1
ATOM 2368 C C . THR B 1 146 ? 5.93 2.697 2.031 1 97.94 146 THR B C 1
ATOM 2370 O O . THR B 1 146 ? 6.227 3.301 0.999 1 97.94 146 THR B O 1
ATOM 2373 N N . ALA B 1 147 ? 6.77 2.516 3.027 1 98.19 147 ALA B N 1
ATOM 2374 C CA . ALA B 1 147 ? 8.086 3.152 3.039 1 98.19 147 ALA B CA 1
ATOM 2375 C C . ALA B 1 147 ? 9.125 2.285 2.328 1 98.19 147 ALA B C 1
ATOM 2377 O O . ALA B 1 147 ? 9.102 1.059 2.451 1 98.19 147 ALA B O 1
ATOM 2378 N N . TYR B 1 148 ? 9.984 2.924 1.651 1 98 148 TYR B N 1
ATOM 2379 C CA . TYR B 1 148 ? 11.164 2.309 1.059 1 98 148 TYR B CA 1
ATOM 2380 C C . TYR B 1 148 ? 12.406 2.596 1.892 1 98 148 TYR B C 1
ATOM 2382 O O . TYR B 1 148 ? 12.523 3.666 2.494 1 98 148 TYR B O 1
ATOM 2390 N N . VAL B 1 149 ? 13.242 1.627 1.868 1 95.62 149 VAL B N 1
ATOM 2391 C CA . VAL B 1 149 ? 14.57 1.906 2.408 1 95.62 149 VAL B CA 1
ATOM 2392 C C . VAL B 1 149 ? 15.453 2.508 1.318 1 95.62 149 VAL B C 1
ATOM 2394 O O . VAL B 1 149 ? 15.594 1.935 0.235 1 95.62 149 VAL B O 1
ATOM 2397 N N . LEU B 1 150 ? 16.016 3.645 1.648 1 96 150 LEU B N 1
ATOM 2398 C CA . LEU B 1 150 ? 16.781 4.367 0.634 1 96 150 LEU B CA 1
ATOM 2399 C C . LEU B 1 150 ? 18.266 4.355 0.964 1 96 150 LEU B C 1
ATOM 2401 O O . LEU B 1 150 ? 18.641 4.367 2.137 1 96 150 LEU B O 1
#

pLDDT: mean 96.98, std 2.12, range [86.69, 98.88]